Protein AF-A0A7Y9DYJ1-F1 (afdb_monomer_lite)

Secondary structure (DSSP, 8-state):
--HHHHHHHHHHHHHHHTT--S-SS-EEEEEETTHHHHHHHHIIIIIGGGEEEEEEES--TT--HHHHHHHHH-SS-GGG-STTHHHHHHH-HHHHHTS-SSS-EEETTS--SS--EE-GGGGT-TTTHHHHHHHHHHHHHHHHHHHTTTTTSEEEEEEE-SB----EEEE-SS-EEEESSPPTT--SGGGTS--BSSS-TTTTS-GGGTTTT---EE---TTGGGG-HHHHHHHHHHHTT-S-----S-TTS-EEEEE--SEEETTS-EEEEEEEESHHHHT-TT-EEEEEEEESSTTSPEEEEEEPEESSSSEEEEEEPP--SEEEEEEEEEESS--SPPEEEEEEEE--TTSSSSSS------

Foldseek 3Di:
DPLLVVVVVVVVVVCVVVVPPQQFAQDEAEAAACRLLSVLLNVLVPCLRRYQAYEYFAYQLQAAVLLVCCQFVHDDPPLQPRPPRNVVLLPDLSSLLRAGNDLFEFEPVDPDPDGTGDGPLPNCPPPCNVSNVVSNVVSVVSLVSSVVCVVRYYYQFEWAFLAQAFRHWYDDPPDIGTDSDQDPNDDDPQSVTQTQRTHRRVSSANPVCNVPVQHAYDHAHSVCSVVGPLSVVQVVCVVVVHDDRDHHDDLPAKAKHKDFDQEDAAQAWGKIKIFIPPQVVQQDPQKWKKKWKAFPDPPHDTPDIGTFDDDRSGMTMDTHGGHHFGKMKMKMAIDGPRRYHIYIDIHGHDYHPPPPPPPPPDDDDD

Sequence (366 aa):
MDTAQRLNWEVDRRLEALGWSGEPDKVVVVGHSMGGLVARQWVAQGNWERCRAVVTLGTPFAGAPKALDRLVNGLLPWWLGHGGALELLREWPGAHELAPQYRAVHDLTAQADDPVGTCPSDLGLPHIAQRLNDAAAVHTRMNEEWTARMAETACHAYRSRWHPTLMHATWDGKRLRSSKRRPPWIQGKDAVEAGDGTVPALAAIPWEQQRFLTTPYVNERHGPMVAAARCIEDIEVLLQGSGPVTTGVRSTDPAIGLDVADAYPAHEPVDVSAEIRPEKYGASPDVRLTCVLRRDGDEGPVVHCGPMDTDDGSRWAARLPPLDEGGYWLTVAETGAETAPPVSDWLVALGGAGATESMRTTGSTT

pLDDT: mean 83.76, std 15.01, range [30.0, 97.44]

Radius of gyration: 22.38 Å; chains: 1; bounding box: 60×52×81 Å

Structure (mmCIF, N/CA/C/O backbone):
data_AF-A0A7Y9DYJ1-F1
#
_entry.id   AF-A0A7Y9DYJ1-F1
#
loop_
_atom_site.group_PDB
_atom_site.id
_atom_site.type_symbol
_atom_site.label_atom_id
_atom_site.label_alt_id
_atom_site.label_comp_id
_atom_site.label_asym_id
_atom_site.label_entity_id
_atom_site.label_seq_id
_atom_site.pdbx_PDB_ins_code
_atom_site.Cartn_x
_atom_site.Cartn_y
_atom_site.Cartn_z
_atom_site.occupancy
_atom_site.B_iso_or_equiv
_atom_site.auth_seq_id
_atom_site.auth_comp_id
_atom_site.auth_asym_id
_atom_site.auth_atom_id
_atom_site.pdbx_PDB_model_num
ATOM 1 N N . MET A 1 1 ? -20.278 16.241 0.291 1.00 44.25 1 MET A N 1
ATOM 2 C CA . MET A 1 1 ? -20.426 15.326 1.438 1.00 44.25 1 MET A CA 1
ATOM 3 C C . MET A 1 1 ? -19.052 14.759 1.707 1.00 44.25 1 MET A C 1
ATOM 5 O O . MET A 1 1 ? -18.457 14.239 0.771 1.00 44.25 1 MET A O 1
ATOM 9 N N . ASP A 1 2 ? -18.530 14.964 2.912 1.00 76.75 2 ASP A N 1
ATOM 10 C CA . ASP A 1 2 ? -17.258 14.377 3.353 1.00 76.75 2 ASP A CA 1
ATOM 11 C C . ASP A 1 2 ? -17.353 12.836 3.270 1.00 76.75 2 ASP A C 1
ATOM 13 O O . ASP A 1 2 ? -18.430 12.271 3.486 1.00 76.75 2 ASP A O 1
ATOM 17 N N . THR A 1 3 ? -16.277 12.136 2.908 1.00 83.44 3 THR A N 1
ATOM 18 C CA . THR A 1 3 ? -16.307 10.678 2.677 1.00 83.44 3 THR A CA 1
ATOM 19 C C . THR A 1 3 ? -16.726 9.926 3.946 1.00 83.44 3 THR A C 1
ATOM 21 O O . THR A 1 3 ? -17.497 8.966 3.871 1.00 83.44 3 THR A O 1
ATOM 24 N N . ALA A 1 4 ? -16.324 10.421 5.122 1.00 86.31 4 ALA A N 1
ATOM 25 C CA . ALA A 1 4 ? -16.752 9.898 6.420 1.00 86.31 4 ALA A CA 1
ATOM 26 C C . ALA A 1 4 ? -18.261 10.083 6.675 1.00 86.31 4 ALA A C 1
ATOM 28 O O . ALA A 1 4 ? -18.915 9.187 7.205 1.00 86.31 4 ALA A O 1
ATOM 29 N N . GLN A 1 5 ? -18.856 11.192 6.220 1.00 89.06 5 GLN A N 1
ATOM 30 C CA . GLN A 1 5 ? -20.308 11.393 6.299 1.00 89.06 5 GLN A CA 1
ATOM 31 C C . GLN A 1 5 ? -21.052 10.399 5.404 1.00 89.06 5 GLN A C 1
ATOM 33 O O . GLN A 1 5 ? -22.111 9.898 5.778 1.00 89.06 5 GLN A O 1
ATOM 38 N N . ARG A 1 6 ? -20.513 10.087 4.218 1.00 89.56 6 ARG A N 1
ATOM 39 C CA . ARG A 1 6 ? -21.112 9.075 3.337 1.00 89.56 6 ARG A CA 1
ATOM 40 C C . ARG A 1 6 ? -21.063 7.684 3.969 1.00 89.56 6 ARG A C 1
ATOM 42 O O . ARG A 1 6 ? -22.045 6.951 3.871 1.00 89.56 6 ARG A O 1
ATOM 49 N N . LEU A 1 7 ? -19.959 7.344 4.639 1.00 91.38 7 LEU A N 1
ATOM 50 C CA . LEU A 1 7 ? -19.865 6.121 5.438 1.00 91.38 7 LEU A CA 1
ATOM 51 C C . LEU A 1 7 ? -20.903 6.122 6.569 1.00 91.38 7 LEU A C 1
ATOM 53 O O . LEU A 1 7 ? -21.613 5.135 6.729 1.00 91.38 7 LEU A O 1
ATOM 57 N N . ASN A 1 8 ? -21.055 7.240 7.285 1.00 93.19 8 ASN A N 1
ATOM 58 C CA . ASN A 1 8 ? -22.070 7.400 8.326 1.00 93.19 8 ASN A CA 1
ATOM 59 C C . ASN A 1 8 ? -23.477 7.086 7.811 1.00 93.19 8 ASN A C 1
ATOM 61 O O . ASN A 1 8 ? -24.167 6.259 8.394 1.00 93.19 8 ASN A O 1
ATOM 65 N N . TRP A 1 9 ? -23.864 7.704 6.694 1.00 93.31 9 TRP A N 1
ATOM 66 C CA . TRP A 1 9 ? -25.169 7.484 6.077 1.00 93.31 9 TRP A CA 1
ATOM 67 C C . TRP A 1 9 ? -25.404 6.014 5.699 1.00 93.31 9 TRP A C 1
ATOM 69 O O . TRP A 1 9 ? -26.482 5.479 5.944 1.00 93.31 9 TRP A O 1
ATOM 79 N N . GLU A 1 10 ? -24.402 5.337 5.131 1.00 93.69 10 GLU A N 1
ATOM 80 C CA . GLU A 1 10 ? -24.539 3.926 4.750 1.00 93.69 10 GLU A CA 1
ATOM 81 C C . GLU A 1 10 ? -24.617 3.000 5.973 1.00 93.69 10 GLU A C 1
ATOM 83 O O . GLU A 1 10 ? -25.358 2.015 5.945 1.00 93.69 10 GLU A O 1
ATOM 88 N N . VAL A 1 11 ? -23.892 3.314 7.052 1.00 92.62 11 VAL A N 1
ATOM 89 C CA . VAL A 1 11 ? -23.981 2.573 8.317 1.00 92.62 11 VAL A CA 1
ATOM 90 C C . VAL A 1 11 ? -25.365 2.739 8.942 1.00 92.62 11 VAL A C 1
ATOM 92 O O . VAL A 1 11 ? -25.983 1.728 9.269 1.00 92.62 11 VAL A O 1
ATOM 95 N N . ASP A 1 12 ? -25.877 3.970 9.038 1.00 92.00 12 ASP A N 1
ATOM 96 C CA . ASP A 1 12 ? -27.217 4.255 9.576 1.00 92.00 12 ASP A CA 1
ATOM 97 C C . ASP A 1 12 ? -28.281 3.461 8.814 1.00 92.00 12 ASP A C 1
ATOM 99 O O . ASP A 1 12 ? -29.027 2.676 9.398 1.00 92.00 12 ASP A O 1
ATOM 103 N N . ARG A 1 13 ? -28.255 3.556 7.479 1.00 93.69 13 ARG A N 1
ATOM 104 C CA . ARG A 1 13 ? -29.186 2.853 6.590 1.00 93.69 13 ARG A CA 1
ATOM 105 C C . ARG A 1 13 ? -29.175 1.334 6.796 1.00 93.69 13 ARG A C 1
ATOM 107 O O . ARG A 1 13 ? -30.221 0.690 6.722 1.00 93.69 13 ARG A O 1
ATOM 114 N N . ARG A 1 14 ? -27.999 0.728 7.007 1.00 92.69 14 ARG A N 1
ATOM 115 C CA . ARG A 1 14 ? -27.873 -0.725 7.227 1.00 92.69 14 ARG A CA 1
ATOM 116 C C . ARG A 1 14 ? -28.309 -1.141 8.625 1.00 92.69 14 ARG A C 1
ATOM 118 O O . ARG A 1 14 ? -28.965 -2.169 8.755 1.00 92.69 14 ARG A O 1
ATOM 125 N N . LEU A 1 15 ? -27.963 -0.366 9.651 1.00 91.38 15 LEU A N 1
ATOM 126 C CA . LEU A 1 15 ? -28.376 -0.640 11.027 1.00 91.38 15 LEU A CA 1
ATOM 127 C C . LEU A 1 15 ? -29.898 -0.537 11.181 1.00 91.38 15 LEU A C 1
ATOM 129 O O . LEU A 1 15 ? -30.503 -1.412 11.798 1.00 91.38 15 LEU A O 1
ATOM 133 N N . GLU A 1 16 ? -30.525 0.458 10.549 1.00 91.19 16 GLU A N 1
ATOM 134 C CA . GLU A 1 16 ? -31.986 0.580 10.477 1.00 91.19 16 GLU A CA 1
ATOM 135 C C . GLU A 1 16 ? -32.627 -0.646 9.816 1.00 91.19 16 GLU A C 1
ATOM 137 O O . GLU A 1 16 ? -33.566 -1.224 10.361 1.00 91.19 16 GLU A O 1
ATOM 142 N N . ALA A 1 17 ? -32.088 -1.102 8.678 1.00 92.25 17 ALA A N 1
ATOM 143 C CA . ALA A 1 17 ? -32.587 -2.291 7.983 1.00 92.25 17 ALA A CA 1
ATOM 144 C C . ALA A 1 17 ? -32.452 -3.584 8.812 1.00 92.25 17 ALA A C 1
ATOM 146 O O . ALA A 1 17 ? -33.216 -4.527 8.609 1.00 92.25 17 ALA A O 1
ATOM 147 N N . LEU A 1 18 ? -31.500 -3.626 9.748 1.00 91.25 18 LEU A N 1
ATOM 148 C CA . LEU A 1 18 ? -31.303 -4.728 10.692 1.00 91.25 18 LEU A CA 1
ATOM 149 C C . LEU A 1 18 ? -32.131 -4.578 11.982 1.00 91.25 18 LEU A C 1
ATOM 151 O O . LEU A 1 18 ? -32.050 -5.445 12.851 1.00 91.25 18 LEU A O 1
ATOM 155 N N . GLY A 1 19 ? -32.924 -3.509 12.125 1.00 88.75 19 GLY A N 1
ATOM 156 C CA . GLY A 1 19 ? -33.741 -3.258 13.314 1.00 88.75 19 GLY A CA 1
ATOM 157 C C . GLY A 1 19 ? -32.920 -2.921 14.560 1.00 88.75 19 GLY A C 1
ATOM 158 O O . GLY A 1 19 ? -33.317 -3.264 15.673 1.00 88.75 19 GLY A O 1
ATOM 159 N N . TRP A 1 20 ? -31.753 -2.297 14.387 1.00 84.31 20 TRP A N 1
ATOM 160 C CA . TRP A 1 20 ? -30.876 -1.940 15.499 1.00 84.31 20 TRP A CA 1
ATOM 161 C C . TRP A 1 20 ? -31.534 -0.925 16.446 1.00 84.31 20 TRP A C 1
ATOM 163 O O . TRP A 1 20 ? -32.051 0.103 16.018 1.00 84.31 20 TRP A O 1
ATOM 173 N N . SER A 1 21 ? -31.480 -1.205 17.751 1.00 78.38 21 SER A N 1
ATOM 174 C CA . SER A 1 21 ? -32.145 -0.429 18.807 1.00 78.38 21 SER A CA 1
ATOM 175 C C . SER A 1 21 ? -31.248 0.598 19.511 1.00 78.38 21 SER A C 1
ATOM 177 O O . SER A 1 21 ? -31.620 1.091 20.572 1.00 78.38 21 SER A O 1
ATOM 179 N N . GLY A 1 22 ? -30.068 0.912 18.963 1.00 77.62 22 GLY A N 1
ATOM 180 C CA . GLY A 1 22 ? -29.124 1.864 19.570 1.00 77.62 22 GLY A CA 1
ATOM 181 C C . GLY A 1 22 ? -28.117 1.252 20.554 1.00 77.62 22 GLY A C 1
ATOM 182 O O . GLY A 1 22 ? -27.349 1.979 21.171 1.00 77.62 22 GLY A O 1
ATOM 183 N N . GLU A 1 23 ? -28.098 -0.075 20.700 1.00 80.25 23 GLU A N 1
ATOM 184 C CA . GLU A 1 23 ? -27.119 -0.790 21.535 1.00 80.25 23 GLU A CA 1
ATOM 185 C C . GLU A 1 23 ? -25.671 -0.548 21.059 1.00 80.25 23 GLU A C 1
ATOM 187 O O . GLU A 1 23 ? -25.439 -0.649 19.854 1.00 80.25 23 GLU A O 1
ATOM 192 N N . PRO A 1 24 ? -24.681 -0.336 21.944 1.00 81.44 24 PRO A N 1
ATOM 193 C CA . PRO A 1 24 ? -23.300 -0.038 21.549 1.00 81.44 24 PRO A CA 1
ATOM 194 C C . PRO A 1 24 ? -22.585 -1.214 20.848 1.00 81.44 24 PRO A C 1
ATOM 196 O O . PRO A 1 24 ? -23.078 -2.351 20.815 1.00 81.44 24 PRO A O 1
ATOM 199 N N . ASP A 1 25 ? -21.404 -0.935 20.283 1.00 79.50 25 ASP A N 1
ATOM 200 C CA . ASP A 1 25 ? -20.440 -1.927 19.769 1.00 79.50 25 ASP A CA 1
ATOM 201 C C . ASP A 1 25 ? -20.986 -2.925 18.730 1.00 79.50 25 ASP A C 1
ATOM 203 O O . ASP A 1 25 ? -20.699 -4.133 18.771 1.00 79.50 25 ASP A O 1
ATOM 207 N N . LYS A 1 26 ? -21.794 -2.447 17.777 1.00 83.44 26 LYS A N 1
ATOM 208 C CA . LYS A 1 26 ? -22.393 -3.298 16.726 1.00 83.44 26 LYS A CA 1
ATOM 209 C C . LYS A 1 26 ? -21.662 -3.278 15.400 1.00 83.44 26 LYS A C 1
ATOM 211 O O . LYS A 1 26 ? -21.870 -4.181 14.594 1.00 83.44 26 LYS A O 1
ATOM 216 N N . VAL A 1 27 ? -20.825 -2.274 15.165 1.00 90.38 27 VAL A N 1
ATOM 217 C CA . VAL A 1 27 ? -20.151 -2.093 13.882 1.00 90.38 27 VAL A CA 1
ATOM 218 C C . VAL A 1 27 ? -18.679 -2.445 14.020 1.00 90.38 27 VAL A C 1
ATOM 220 O O . VAL A 1 27 ? -17.983 -1.930 14.890 1.00 90.38 27 VAL A O 1
ATOM 223 N N . VAL A 1 28 ? -18.205 -3.303 13.124 1.00 90.69 28 VAL A N 1
ATOM 224 C CA . VAL A 1 28 ? -16.781 -3.484 12.841 1.00 90.69 28 VAL A CA 1
ATOM 225 C C . VAL A 1 28 ? -16.540 -2.904 11.457 1.00 90.69 28 VAL A C 1
ATOM 227 O O . VAL A 1 28 ? -17.206 -3.303 10.501 1.00 90.69 28 VAL A O 1
ATOM 230 N N . VAL A 1 29 ? -15.625 -1.944 11.345 1.00 93.00 29 VAL A N 1
ATOM 231 C CA . VAL A 1 29 ? -15.306 -1.310 10.060 1.00 93.00 29 VAL A CA 1
ATOM 232 C C . VAL A 1 29 ? -14.001 -1.876 9.534 1.00 93.00 29 VAL A C 1
ATOM 234 O O . VAL A 1 29 ? -12.963 -1.711 10.166 1.00 93.00 29 VAL A O 1
ATOM 237 N N . VAL A 1 30 ? -14.046 -2.503 8.359 1.00 93.56 30 VAL A N 1
ATOM 238 C CA . VAL A 1 30 ? -12.850 -2.970 7.650 1.00 93.56 30 VAL A CA 1
ATOM 239 C C . VAL A 1 30 ? -12.534 -1.985 6.528 1.00 93.56 30 VAL A C 1
ATOM 241 O O . VAL A 1 30 ? -13.298 -1.850 5.574 1.00 93.56 30 VAL A O 1
ATOM 244 N N . GLY A 1 31 ? -11.426 -1.261 6.659 1.00 93.88 31 GLY A N 1
ATOM 245 C CA . GLY A 1 31 ? -10.958 -0.282 5.685 1.00 93.88 31 GLY A CA 1
ATOM 246 C C . GLY A 1 31 ? -9.711 -0.769 4.956 1.00 93.88 31 GLY A C 1
ATOM 247 O O . GLY A 1 31 ? -8.663 -0.946 5.567 1.00 93.88 31 GLY A O 1
ATOM 248 N N . HIS A 1 32 ? -9.791 -0.938 3.639 1.00 94.12 32 HIS A N 1
ATOM 249 C CA . HIS A 1 32 ? -8.624 -1.224 2.800 1.00 94.12 32 HIS A CA 1
ATOM 250 C C . HIS A 1 32 ? -8.035 0.063 2.226 1.00 94.12 32 HIS A C 1
ATOM 252 O O . HIS A 1 32 ? -8.777 0.955 1.806 1.00 94.12 32 HIS A O 1
ATOM 258 N N . SER A 1 33 ? -6.703 0.165 2.199 1.00 93.12 33 SER A N 1
ATOM 259 C CA . SER A 1 33 ? -5.982 1.313 1.648 1.00 93.12 33 SER A CA 1
ATOM 260 C C . SER A 1 33 ? -6.497 2.632 2.254 1.00 93.12 33 SER A C 1
ATOM 262 O O . SER A 1 33 ? -6.641 2.738 3.476 1.00 93.12 33 SER A O 1
ATOM 264 N N . MET A 1 34 ? -6.828 3.629 1.429 1.00 92.25 34 MET A N 1
ATOM 265 C CA . MET A 1 34 ? -7.442 4.898 1.845 1.00 92.25 34 MET A CA 1
ATOM 266 C C . MET A 1 34 ? -8.727 4.724 2.678 1.00 92.25 34 MET A C 1
ATOM 268 O O . MET A 1 34 ? -9.028 5.564 3.524 1.00 92.25 34 MET A O 1
ATOM 272 N N . GLY A 1 35 ? -9.469 3.626 2.502 1.00 91.81 35 GLY A N 1
ATOM 273 C CA . GLY A 1 35 ? -10.676 3.335 3.278 1.00 91.81 35 GLY A CA 1
ATOM 274 C C . GLY A 1 35 ? -10.429 3.248 4.787 1.00 91.81 35 GLY A C 1
ATOM 275 O O . GLY A 1 35 ? -11.321 3.576 5.566 1.00 91.81 35 GLY A O 1
ATOM 276 N N . GLY A 1 36 ? -9.215 2.890 5.222 1.00 92.81 36 GLY A N 1
ATOM 277 C CA . GLY A 1 36 ? -8.857 2.917 6.644 1.00 92.81 36 GLY A CA 1
ATOM 278 C C . GLY A 1 36 ? -8.745 4.331 7.226 1.00 92.81 36 GLY A C 1
ATOM 279 O O . GLY A 1 36 ? -9.100 4.533 8.385 1.00 92.81 36 GLY A O 1
ATOM 280 N N . LEU A 1 37 ? -8.333 5.329 6.430 1.00 91.56 37 LEU A N 1
ATOM 281 C CA . LEU A 1 37 ? -8.339 6.739 6.854 1.00 91.56 37 LEU A CA 1
ATOM 282 C C . LEU A 1 37 ? -9.777 7.230 7.050 1.00 91.56 37 LEU A C 1
ATOM 284 O O . LEU A 1 37 ? -10.102 7.811 8.083 1.00 91.56 37 LEU A O 1
ATOM 288 N N . VAL A 1 38 ? -10.655 6.901 6.097 1.00 91.50 38 VAL A N 1
ATOM 289 C CA . VAL A 1 38 ? -12.092 7.211 6.168 1.00 91.50 38 VAL A CA 1
ATOM 290 C C . VAL A 1 38 ? -12.732 6.562 7.398 1.00 91.50 38 VAL A C 1
ATOM 292 O O . VAL A 1 38 ? -13.495 7.215 8.106 1.00 91.50 38 VAL A O 1
ATOM 295 N N . ALA A 1 39 ? -12.408 5.297 7.681 1.00 92.25 39 ALA A N 1
ATOM 296 C CA . ALA A 1 39 ? -12.918 4.580 8.847 1.00 92.25 39 ALA A CA 1
ATOM 297 C C . ALA A 1 39 ? -12.500 5.252 10.165 1.00 92.25 39 ALA A C 1
ATOM 299 O O . ALA A 1 39 ? -13.339 5.471 11.039 1.00 92.25 39 ALA A O 1
ATOM 300 N N . ARG A 1 40 ? -11.224 5.637 10.294 1.00 90.38 40 ARG A N 1
ATOM 301 C CA . ARG A 1 40 ? -10.727 6.344 11.485 1.00 90.38 40 ARG A CA 1
ATOM 302 C C . ARG A 1 40 ? -11.380 7.708 11.656 1.00 90.38 40 ARG A C 1
ATOM 304 O O . ARG A 1 40 ? -11.812 8.031 12.758 1.00 90.38 40 ARG A O 1
ATOM 311 N N . GLN A 1 41 ? -11.501 8.476 10.575 1.00 89.62 41 GLN A N 1
ATOM 312 C CA . GLN A 1 41 ? -12.184 9.767 10.594 1.00 89.62 41 GLN A CA 1
ATOM 313 C C . GLN A 1 41 ? -13.654 9.614 11.005 1.00 89.62 41 GLN A C 1
ATOM 315 O O . GLN A 1 41 ? -14.153 10.387 11.816 1.00 89.62 41 GLN A O 1
ATOM 320 N N . TRP A 1 42 ? -14.346 8.595 10.495 1.00 91.38 42 TRP A N 1
ATOM 321 C CA . TRP A 1 42 ? -15.728 8.313 10.869 1.00 91.38 42 TRP A CA 1
ATOM 322 C C . TRP A 1 42 ? -15.874 8.042 12.370 1.00 91.38 42 TRP A C 1
ATOM 324 O O . TRP A 1 42 ? -16.724 8.660 13.006 1.00 91.38 42 TRP A O 1
ATOM 334 N N . VAL A 1 43 ? -15.020 7.201 12.963 1.00 90.56 43 VAL A N 1
ATOM 335 C CA . VAL A 1 43 ? -14.999 6.972 14.423 1.00 90.56 43 VAL A CA 1
ATOM 336 C C . VAL A 1 43 ? -14.726 8.271 15.186 1.00 90.56 43 VAL A C 1
ATOM 338 O O . VAL A 1 43 ? -15.460 8.612 16.118 1.00 90.56 43 VAL A O 1
ATOM 341 N N . ALA A 1 44 ? -13.715 9.026 14.753 1.00 86.62 44 ALA A N 1
ATOM 342 C CA . ALA A 1 44 ? -13.300 10.284 15.366 1.00 86.62 44 ALA A CA 1
ATOM 343 C C . ALA A 1 44 ? -14.417 11.352 15.366 1.00 86.62 44 ALA A C 1
ATOM 345 O O . ALA A 1 44 ? -14.551 12.108 16.329 1.00 86.62 44 ALA A O 1
ATOM 346 N N . GLN A 1 45 ? -15.304 11.332 14.364 1.00 87.44 45 GLN A N 1
ATOM 347 C CA . GLN A 1 45 ? -16.499 12.184 14.258 1.00 87.44 45 GLN A CA 1
ATOM 348 C C . GLN A 1 45 ? -17.646 11.810 15.224 1.00 87.44 45 GLN A C 1
ATOM 350 O O . GLN A 1 45 ? -18.766 12.290 15.065 1.00 87.44 45 GLN A O 1
ATOM 355 N N . GLY A 1 46 ? -17.386 10.988 16.245 1.00 87.12 46 GLY A N 1
ATOM 356 C CA . GLY A 1 46 ? -18.351 10.667 17.304 1.00 87.12 46 GLY A CA 1
ATOM 357 C C . GLY A 1 46 ? -19.029 9.307 17.159 1.00 87.12 46 GLY A C 1
ATOM 358 O O . GLY A 1 46 ? -19.984 9.032 17.870 1.00 87.12 46 GLY A O 1
ATOM 359 N N . ASN A 1 47 ? -18.526 8.440 16.280 1.00 90.50 47 ASN A N 1
ATOM 360 C CA . ASN A 1 47 ? -19.125 7.131 16.004 1.00 90.50 47 ASN A CA 1
ATOM 361 C C . ASN A 1 47 ? -18.486 5.975 16.784 1.00 90.50 47 ASN A C 1
ATOM 363 O O . ASN A 1 47 ? -18.743 4.813 16.476 1.00 90.50 47 ASN A O 1
ATOM 367 N N . TRP A 1 48 ? -17.657 6.284 17.777 1.00 88.44 48 TRP A N 1
ATOM 368 C CA . TRP A 1 48 ? -16.965 5.301 18.608 1.00 88.44 48 TRP A CA 1
ATOM 369 C C . TRP A 1 48 ? -17.935 4.428 19.423 1.00 88.44 48 TRP A C 1
ATOM 371 O O . TRP A 1 48 ? -17.757 3.220 19.432 1.00 88.44 48 TRP A O 1
ATOM 381 N N . GLU A 1 49 ? -19.025 4.979 19.976 1.00 87.38 49 GLU A N 1
ATOM 382 C CA . GLU A 1 49 ? -19.990 4.224 20.813 1.00 87.38 49 GLU A CA 1
ATOM 383 C C . GLU A 1 49 ? -20.648 3.043 20.082 1.00 87.38 49 GLU A C 1
ATOM 385 O O . GLU A 1 49 ? -21.023 2.034 20.677 1.00 87.38 49 GLU A O 1
ATOM 390 N N . ARG A 1 50 ? -20.804 3.157 18.761 1.00 88.38 50 ARG A N 1
ATOM 391 C CA . ARG A 1 50 ? -21.368 2.095 17.915 1.00 88.38 50 ARG A CA 1
ATOM 392 C C . ARG A 1 50 ? -20.303 1.234 17.244 1.00 88.38 50 ARG A C 1
ATOM 394 O O . ARG A 1 50 ? -20.643 0.205 16.655 1.00 88.38 50 ARG A O 1
ATOM 401 N N . CYS A 1 51 ? -19.043 1.659 17.288 1.00 90.81 51 CYS A N 1
ATOM 402 C CA . CYS A 1 51 ? -17.934 1.032 16.593 1.00 90.81 51 CYS A CA 1
ATOM 403 C C . CYS A 1 51 ? -17.114 0.185 17.562 1.00 90.81 51 CYS A C 1
ATOM 405 O O . CYS A 1 51 ? -16.246 0.688 18.268 1.00 90.81 51 CYS A O 1
ATOM 407 N N . ARG A 1 52 ? -17.313 -1.130 17.493 1.00 88.38 52 ARG A N 1
ATOM 408 C CA . ARG A 1 52 ? -16.544 -2.099 18.275 1.00 88.38 52 ARG A CA 1
ATOM 409 C C . ARG A 1 52 ? -15.055 -2.041 17.939 1.00 88.38 52 ARG A C 1
ATOM 411 O O . ARG A 1 52 ? -14.208 -2.124 18.822 1.00 88.38 52 ARG A O 1
ATOM 418 N N . ALA A 1 53 ? -14.737 -1.975 16.647 1.00 89.25 53 ALA A N 1
ATOM 419 C CA . ALA A 1 53 ? -13.360 -1.996 16.175 1.00 89.25 53 ALA A CA 1
ATOM 420 C C . ALA A 1 53 ? -13.224 -1.458 14.750 1.00 89.25 53 ALA A C 1
ATOM 422 O O . ALA A 1 53 ? -14.118 -1.610 13.912 1.00 89.25 53 ALA A O 1
ATOM 423 N N . VAL A 1 54 ? -12.045 -0.911 14.469 1.00 91.62 54 VAL A N 1
ATOM 424 C CA . VAL A 1 54 ? -11.573 -0.603 13.121 1.00 91.62 54 VAL A CA 1
ATOM 425 C C . VAL A 1 54 ? -10.484 -1.603 12.753 1.00 91.62 54 VAL A C 1
ATOM 427 O O . VAL A 1 54 ? -9.517 -1.777 13.490 1.00 91.62 54 VAL A O 1
ATOM 430 N N . VAL A 1 55 ? -10.624 -2.247 11.601 1.00 91.94 55 VAL A N 1
ATOM 431 C CA . VAL A 1 55 ? -9.603 -3.101 10.995 1.00 91.94 55 VAL A CA 1
ATOM 432 C C . VAL A 1 55 ? -9.106 -2.405 9.739 1.00 91.94 55 VAL A C 1
ATOM 434 O O . VAL A 1 55 ? -9.906 -2.063 8.872 1.00 91.94 55 VAL A O 1
ATOM 437 N N . THR A 1 56 ? -7.804 -2.166 9.620 1.00 93.44 56 THR A N 1
ATOM 438 C CA . THR A 1 56 ? -7.241 -1.480 8.448 1.00 93.44 56 THR A CA 1
ATOM 439 C C . THR A 1 56 ? -6.260 -2.366 7.707 1.00 93.44 56 THR A C 1
ATOM 441 O O . THR A 1 56 ? -5.380 -2.939 8.338 1.00 93.44 56 THR A O 1
ATOM 444 N N . LEU A 1 57 ? -6.359 -2.430 6.382 1.00 93.88 57 LEU A N 1
ATOM 445 C CA . LEU A 1 57 ? -5.535 -3.289 5.532 1.00 93.88 57 LEU A CA 1
ATOM 446 C C . LEU A 1 57 ? -4.701 -2.419 4.586 1.00 93.88 57 LEU A C 1
ATOM 448 O O . LEU A 1 57 ? -5.254 -1.790 3.683 1.00 93.88 57 LEU A O 1
ATOM 452 N N . GLY A 1 58 ? -3.385 -2.339 4.804 1.00 92.62 58 GLY A N 1
ATOM 453 C CA . GLY A 1 58 ? -2.473 -1.585 3.933 1.00 92.62 58 GLY A CA 1
ATOM 454 C C . GLY A 1 58 ? -2.760 -0.080 3.906 1.00 92.62 58 GLY A C 1
ATOM 455 O O . GLY A 1 58 ? -2.536 0.586 2.897 1.00 92.62 58 GLY A O 1
ATOM 456 N N . THR A 1 59 ? -3.326 0.471 4.982 1.00 94.75 59 THR A N 1
ATOM 457 C CA . THR A 1 59 ? -3.743 1.876 5.021 1.00 94.75 59 THR A CA 1
ATOM 458 C C . THR A 1 59 ? -2.539 2.811 5.121 1.00 94.75 59 THR A C 1
ATOM 460 O O . THR A 1 59 ? -1.760 2.682 6.060 1.00 94.75 59 THR A O 1
ATOM 463 N N . PRO A 1 60 ? -2.389 3.793 4.215 1.00 94.31 60 PRO A N 1
ATOM 464 C CA . PRO A 1 60 ? -1.280 4.744 4.243 1.00 94.31 60 PRO A CA 1
ATOM 465 C C . PRO A 1 60 ? -1.516 5.851 5.282 1.00 94.31 60 PRO A C 1
ATOM 467 O O . PRO A 1 60 ? -1.800 6.993 4.927 1.00 94.31 60 PRO A O 1
ATOM 470 N N . PHE A 1 61 ? -1.384 5.533 6.571 1.00 92.62 61 PHE A N 1
ATOM 471 C CA . PHE A 1 61 ? -1.553 6.490 7.675 1.00 92.62 61 PHE A CA 1
ATOM 472 C C . PHE A 1 61 ? -0.656 7.716 7.564 1.00 92.62 61 PHE A C 1
ATOM 474 O O . PHE A 1 61 ? -1.096 8.815 7.874 1.00 92.62 61 PHE A O 1
ATOM 481 N N . ALA A 1 62 ? 0.579 7.536 7.099 1.00 92.19 62 ALA A N 1
ATOM 482 C CA . ALA A 1 62 ? 1.508 8.637 6.862 1.00 92.19 62 ALA A CA 1
ATOM 483 C C . ALA A 1 62 ? 1.619 9.011 5.372 1.00 92.19 62 ALA A C 1
ATOM 485 O O . ALA A 1 62 ? 2.565 9.694 4.990 1.00 92.19 62 ALA A O 1
ATOM 486 N N . GLY A 1 63 ? 0.699 8.552 4.518 1.00 93.81 63 GLY A N 1
ATOM 487 C CA . GLY A 1 63 ? 0.768 8.728 3.064 1.00 93.81 63 GLY A CA 1
ATOM 488 C C . GLY A 1 63 ? 1.790 7.818 2.367 1.00 93.81 63 GLY A C 1
ATOM 489 O O . GLY A 1 63 ? 2.515 7.056 3.000 1.00 93.81 63 GLY A O 1
ATOM 490 N N . ALA A 1 64 ? 1.854 7.875 1.037 1.00 94.56 64 ALA A N 1
ATOM 491 C CA . ALA A 1 64 ? 2.729 7.024 0.229 1.00 94.56 64 ALA A CA 1
ATOM 492 C C . ALA A 1 64 ? 3.470 7.831 -0.855 1.00 94.56 64 ALA A C 1
ATOM 494 O O . ALA A 1 64 ? 2.837 8.599 -1.585 1.00 94.56 64 ALA A O 1
ATOM 495 N N . PRO A 1 65 ? 4.787 7.624 -1.062 1.00 95.12 65 PRO A N 1
ATOM 496 C CA . PRO A 1 65 ? 5.541 8.294 -2.126 1.00 95.12 65 PRO A CA 1
ATOM 497 C C . PRO A 1 65 ? 4.958 8.053 -3.523 1.00 95.12 65 PRO A C 1
ATOM 499 O O . PRO A 1 65 ? 5.009 8.942 -4.364 1.00 95.12 65 PRO A O 1
ATOM 502 N N . LYS A 1 66 ? 4.321 6.895 -3.751 1.00 93.50 66 LYS A N 1
ATOM 503 C CA . LYS A 1 66 ? 3.585 6.585 -4.988 1.00 93.50 66 LYS A CA 1
ATOM 504 C C . LYS A 1 66 ? 2.435 7.566 -5.263 1.00 93.50 66 LYS A C 1
ATOM 506 O O . LYS A 1 66 ? 2.173 7.878 -6.419 1.00 93.50 66 LYS A O 1
ATOM 511 N N . ALA A 1 67 ? 1.756 8.072 -4.231 1.00 92.38 67 ALA A N 1
ATOM 512 C CA . ALA A 1 67 ? 0.710 9.081 -4.400 1.00 92.38 67 ALA A CA 1
ATOM 513 C C . ALA A 1 67 ? 1.302 10.438 -4.802 1.00 92.38 67 ALA A C 1
ATOM 515 O O . ALA A 1 67 ? 0.804 11.075 -5.726 1.00 92.38 67 ALA A O 1
ATOM 516 N N . LEU A 1 68 ? 2.410 10.843 -4.170 1.00 94.12 68 LEU A N 1
ATOM 517 C CA . LEU A 1 68 ? 3.124 12.065 -4.544 1.00 94.12 68 LEU A CA 1
ATOM 518 C C . LEU A 1 68 ? 3.641 12.000 -5.987 1.00 94.12 68 LEU A C 1
ATOM 520 O O . LEU A 1 68 ? 3.472 12.956 -6.741 1.00 94.12 68 LEU A O 1
ATOM 524 N N . ASP A 1 69 ? 4.216 10.860 -6.376 1.00 92.12 69 ASP A N 1
ATOM 525 C CA . ASP A 1 69 ? 4.640 10.597 -7.750 1.00 92.12 69 ASP A CA 1
ATOM 526 C C . ASP A 1 69 ? 3.489 10.820 -8.734 1.00 92.12 69 ASP A C 1
ATOM 528 O O . ASP A 1 69 ? 3.632 11.579 -9.684 1.00 92.12 69 ASP A O 1
ATOM 532 N N . ARG A 1 70 ? 2.308 10.260 -8.448 1.00 87.94 70 ARG A N 1
ATOM 533 C CA . ARG A 1 70 ? 1.113 10.411 -9.290 1.00 87.94 70 ARG A CA 1
ATOM 534 C C . ARG A 1 70 ? 0.586 11.847 -9.357 1.00 87.94 70 ARG A C 1
ATOM 536 O O . ARG A 1 70 ? 0.126 12.266 -10.415 1.00 87.94 70 ARG A O 1
ATOM 543 N N . LEU A 1 71 ? 0.662 12.617 -8.271 1.00 88.81 71 LEU A N 1
ATOM 544 C CA . LEU A 1 71 ? 0.239 14.027 -8.253 1.00 88.81 71 LEU A CA 1
ATOM 545 C C . LEU A 1 71 ? 1.149 14.928 -9.106 1.00 88.81 71 LEU A C 1
ATOM 547 O O . LEU A 1 71 ? 0.679 15.877 -9.746 1.00 88.81 71 LEU A O 1
ATOM 551 N N . VAL A 1 72 ? 2.454 14.636 -9.115 1.00 88.69 72 VAL A N 1
ATOM 552 C CA . VAL A 1 72 ? 3.455 15.436 -9.836 1.00 88.69 72 VAL A CA 1
ATOM 553 C C . VAL A 1 72 ? 3.629 14.959 -11.279 1.00 88.69 72 VAL A C 1
ATOM 555 O O . VAL A 1 72 ? 3.593 15.784 -12.192 1.00 88.69 72 VAL A O 1
ATOM 558 N N . ASN A 1 73 ? 3.767 13.647 -11.482 1.00 86.06 73 ASN A N 1
ATOM 559 C CA . ASN A 1 73 ? 4.115 13.007 -12.753 1.00 86.06 73 ASN A CA 1
ATOM 560 C C . ASN A 1 73 ? 2.899 12.423 -13.511 1.00 86.06 73 ASN A C 1
ATOM 562 O O . ASN A 1 73 ? 2.999 12.187 -14.714 1.00 86.06 73 ASN A O 1
ATOM 566 N N . GLY A 1 74 ? 1.747 12.238 -12.854 1.00 77.50 74 GLY A N 1
ATOM 567 C CA . GLY A 1 74 ? 0.495 11.749 -13.454 1.00 77.50 74 GLY A CA 1
ATOM 568 C C . GLY A 1 74 ? 0.115 10.313 -13.089 1.00 77.50 74 GLY A C 1
ATOM 569 O O . GLY A 1 74 ? 0.941 9.525 -12.641 1.00 77.50 74 GLY A O 1
ATOM 570 N N . LEU A 1 75 ? -1.174 9.979 -13.266 1.00 65.25 75 LEU A N 1
ATOM 571 C CA . LEU A 1 75 ? -1.721 8.645 -12.964 1.00 65.25 75 LEU A CA 1
ATOM 572 C C . LEU A 1 75 ? -1.266 7.589 -13.969 1.00 65.25 75 LEU A C 1
ATOM 574 O O . LEU A 1 75 ? -0.972 6.454 -13.599 1.00 65.25 75 LEU A O 1
ATOM 578 N N . LEU A 1 76 ? -1.300 7.975 -15.244 1.00 61.72 76 LEU A N 1
ATOM 579 C CA . LEU A 1 76 ? -1.029 7.092 -16.356 1.00 61.72 76 LEU A CA 1
ATOM 580 C C . LEU A 1 76 ? 0.433 7.237 -16.771 1.00 61.72 76 LEU A C 1
ATOM 582 O O . LEU A 1 76 ? 0.948 8.363 -16.814 1.00 61.72 76 LEU A O 1
ATOM 586 N N . PRO A 1 77 ? 1.096 6.120 -17.099 1.00 59.31 77 PRO A N 1
ATOM 587 C CA . PRO A 1 77 ? 2.400 6.163 -17.724 1.00 59.31 77 PRO A CA 1
ATOM 588 C C . PRO A 1 77 ? 2.408 7.075 -18.954 1.00 59.31 77 PRO A C 1
ATOM 590 O O . PRO A 1 77 ? 1.410 7.217 -19.661 1.00 59.31 77 PRO A O 1
ATOM 593 N N . TRP A 1 78 ? 3.567 7.662 -19.236 1.00 57.34 78 TRP A N 1
ATOM 594 C CA . TRP A 1 78 ? 3.732 8.675 -20.279 1.00 57.34 78 TRP A CA 1
ATOM 595 C C . TRP A 1 78 ? 3.304 8.248 -21.689 1.00 57.34 78 TRP A C 1
ATOM 597 O O . TRP A 1 78 ? 2.943 9.096 -22.504 1.00 57.34 78 TRP A O 1
ATOM 607 N N . TRP A 1 79 ? 3.287 6.945 -21.963 1.00 57.88 79 TRP A N 1
ATOM 608 C CA . TRP A 1 79 ? 2.875 6.356 -23.235 1.00 57.88 79 TRP A CA 1
ATOM 609 C C . TRP A 1 79 ? 1.347 6.289 -23.439 1.00 57.88 79 TRP A C 1
ATOM 611 O O . TRP A 1 79 ? 0.904 6.112 -24.569 1.00 57.88 79 TRP A O 1
ATOM 621 N N . LEU A 1 80 ? 0.529 6.502 -22.398 1.00 55.12 80 LEU A N 1
ATOM 622 C CA . LEU A 1 80 ? -0.940 6.604 -22.516 1.00 55.12 80 LEU A CA 1
ATOM 623 C C . LEU A 1 80 ? -1.446 8.027 -22.804 1.00 55.12 80 LEU A C 1
ATOM 625 O O . LEU A 1 80 ? -2.646 8.230 -22.972 1.00 55.12 80 LEU A O 1
ATOM 629 N N . GLY A 1 81 ? -0.548 9.014 -22.889 1.00 50.94 81 GLY A N 1
ATOM 630 C CA . GLY A 1 81 ? -0.902 10.422 -23.063 1.00 50.94 81 GLY A CA 1
ATOM 631 C C . GLY A 1 81 ? -1.308 11.096 -21.745 1.00 50.94 81 GLY A C 1
ATOM 632 O O . GLY A 1 81 ? -2.140 10.612 -20.983 1.00 50.94 81 GLY A O 1
ATOM 633 N N . HIS A 1 82 ? -0.715 12.257 -21.462 1.00 52.16 82 HIS A N 1
ATOM 634 C CA . HIS A 1 82 ? -0.852 12.954 -20.173 1.00 52.16 82 HIS A CA 1
ATOM 635 C C . HIS A 1 82 ? -2.002 13.978 -20.096 1.00 52.16 82 HIS A C 1
ATOM 637 O O . HIS A 1 82 ? -2.148 14.648 -19.076 1.00 52.16 82 HIS A O 1
ATOM 643 N N . GLY A 1 83 ? -2.808 14.134 -21.150 1.00 44.62 83 GLY A N 1
ATOM 644 C CA . GLY A 1 83 ? -3.632 15.337 -21.333 1.00 44.62 83 GLY A CA 1
ATOM 645 C C . GLY A 1 83 ? -4.822 15.513 -20.381 1.00 44.62 83 GLY A C 1
ATOM 646 O O . GLY A 1 83 ? -5.172 16.647 -20.093 1.00 44.62 83 GLY A O 1
ATOM 647 N N . GLY A 1 84 ? -5.443 14.434 -19.886 1.00 44.59 84 GLY A N 1
ATOM 648 C CA . GLY A 1 84 ? -6.688 14.534 -19.095 1.00 44.59 84 GLY A CA 1
ATOM 649 C C . GLY A 1 84 ? -6.630 13.939 -17.684 1.00 44.59 84 GLY A C 1
ATOM 650 O O . GLY A 1 84 ? -7.230 14.472 -16.756 1.00 44.59 84 GLY A O 1
ATOM 651 N N . ALA A 1 85 ? -5.881 12.850 -17.482 1.00 51.19 85 ALA A N 1
ATOM 652 C CA . ALA A 1 85 ? -5.856 12.142 -16.197 1.00 51.19 85 ALA A CA 1
ATOM 653 C C . ALA A 1 85 ? -5.055 12.877 -15.101 1.00 51.19 85 ALA A C 1
ATOM 655 O O . ALA A 1 85 ? -5.337 12.710 -13.915 1.00 51.19 85 ALA A O 1
ATOM 656 N N . LEU A 1 86 ? -4.062 13.693 -15.483 1.00 52.59 86 LEU A N 1
ATOM 657 C CA . LEU A 1 86 ? -3.240 14.464 -14.542 1.00 52.59 86 LEU A CA 1
ATOM 658 C C . LEU A 1 86 ? -4.022 15.628 -13.912 1.00 52.59 86 LEU A C 1
ATOM 660 O O . LEU A 1 86 ? -3.882 15.878 -12.716 1.00 52.59 86 LEU A O 1
ATOM 664 N N . GLU A 1 87 ? -4.847 16.327 -14.695 1.00 53.84 87 GLU A N 1
ATOM 665 C CA . GLU A 1 87 ? -5.648 17.453 -14.199 1.00 53.84 87 GLU A CA 1
ATOM 666 C C . GLU A 1 87 ? -6.766 16.972 -13.265 1.00 53.84 87 GLU A C 1
ATOM 668 O O . GLU A 1 87 ? -6.900 17.496 -12.161 1.00 53.84 87 GLU A O 1
ATOM 673 N N . LEU A 1 88 ? -7.462 15.886 -13.622 1.00 53.38 88 LEU A N 1
ATOM 674 C CA . LEU A 1 88 ? -8.527 15.299 -12.797 1.00 53.38 88 LEU A CA 1
ATOM 675 C C . LEU A 1 88 ? -8.042 14.854 -11.405 1.00 53.38 88 LEU A C 1
ATOM 677 O O . LEU A 1 88 ? -8.724 15.086 -10.409 1.00 53.38 88 LEU A O 1
ATOM 681 N N . LEU A 1 89 ? -6.845 14.263 -11.300 1.00 55.66 89 LEU A N 1
ATOM 682 C CA . LEU A 1 89 ? -6.277 13.885 -10.000 1.00 55.66 89 LEU A CA 1
ATOM 683 C C . LEU A 1 89 ? -5.925 15.088 -9.124 1.00 55.66 89 LEU A C 1
ATOM 685 O O . LEU A 1 89 ? -6.116 15.042 -7.908 1.00 55.66 89 LEU A O 1
ATOM 689 N N . ARG A 1 90 ? -5.394 16.160 -9.724 1.00 59.59 90 ARG A N 1
ATOM 690 C CA . ARG A 1 90 ? -5.049 17.388 -8.993 1.00 59.59 90 ARG A CA 1
ATOM 691 C C . ARG A 1 90 ? -6.287 18.081 -8.443 1.00 59.59 90 ARG A C 1
ATOM 693 O O . ARG A 1 90 ? -6.191 18.826 -7.471 1.00 59.59 90 ARG A O 1
ATOM 700 N N . GLU A 1 91 ? -7.450 17.820 -9.020 1.00 63.34 91 GLU A N 1
ATOM 701 C CA . GLU A 1 91 ? -8.711 18.352 -8.526 1.00 63.34 91 GLU A CA 1
ATOM 702 C C . GLU A 1 91 ? -9.284 17.548 -7.357 1.00 63.34 91 GLU A C 1
ATOM 704 O O . GLU A 1 91 ? -9.987 18.134 -6.533 1.00 63.34 91 GLU A O 1
ATOM 709 N N . TRP A 1 92 ? -8.932 16.265 -7.214 1.00 65.62 92 TRP A N 1
ATOM 710 C CA . TRP A 1 92 ? -9.440 15.385 -6.159 1.00 65.62 92 TRP A CA 1
ATOM 711 C C . TRP A 1 92 ? -8.724 15.613 -4.815 1.00 65.62 92 TRP A C 1
ATOM 713 O O . TRP A 1 92 ? -7.536 15.295 -4.682 1.00 65.62 92 TRP A O 1
ATOM 723 N N . PRO A 1 93 ? -9.424 16.110 -3.773 1.00 70.25 93 PRO A N 1
ATOM 724 C CA . PRO A 1 93 ? -8.815 16.347 -2.461 1.00 70.25 93 PRO A CA 1
ATOM 725 C C . PRO A 1 93 ? -8.198 15.078 -1.851 1.00 70.25 93 PRO A C 1
ATOM 727 O O . PRO A 1 93 ? -7.044 15.104 -1.429 1.00 70.25 93 PRO A O 1
ATOM 730 N N . GLY A 1 94 ? -8.893 13.938 -1.954 1.00 74.69 94 GLY A N 1
ATOM 731 C CA . GLY A 1 94 ? -8.430 12.657 -1.403 1.00 74.69 94 GLY A CA 1
ATOM 732 C C . GLY A 1 94 ? -7.108 12.145 -1.989 1.00 74.69 94 GLY A C 1
ATOM 733 O O . GLY A 1 94 ? -6.387 11.413 -1.323 1.00 74.69 94 GLY A O 1
ATOM 734 N N . ALA A 1 95 ? -6.721 12.561 -3.201 1.00 80.75 95 ALA A N 1
ATOM 735 C CA . ALA A 1 95 ? -5.416 12.194 -3.755 1.00 80.75 95 ALA A CA 1
ATOM 736 C C . ALA A 1 95 ? -4.256 12.878 -3.005 1.00 80.75 95 ALA A C 1
ATOM 738 O O . ALA A 1 95 ? -3.194 12.281 -2.835 1.00 80.75 95 ALA A O 1
ATOM 739 N N . HIS A 1 96 ? -4.468 14.106 -2.521 1.00 86.56 96 HIS A N 1
ATOM 740 C CA . HIS A 1 96 ? -3.476 14.882 -1.768 1.00 86.56 96 HIS A CA 1
ATOM 741 C C . HIS A 1 96 ? -3.366 14.398 -0.324 1.00 86.56 96 HIS A C 1
ATOM 743 O O . HIS A 1 96 ? -2.270 14.374 0.228 1.00 86.56 96 HIS A O 1
ATOM 749 N N . GLU A 1 97 ? -4.471 13.923 0.252 1.00 88.94 97 GLU A N 1
ATOM 750 C CA . GLU A 1 97 ? -4.500 13.252 1.558 1.00 88.94 97 GLU A CA 1
ATOM 751 C C . GLU A 1 97 ? -3.666 11.960 1.576 1.00 88.94 97 GLU A C 1
ATOM 753 O O . GLU A 1 97 ? -3.278 11.492 2.639 1.00 88.94 97 GLU A O 1
ATOM 758 N N . LEU A 1 98 ? -3.321 11.390 0.419 1.00 92.94 98 LEU A N 1
ATOM 759 C CA . LEU A 1 98 ? -2.417 10.240 0.329 1.00 92.94 98 LEU A CA 1
ATOM 760 C C . LEU A 1 98 ? -0.943 10.632 0.170 1.00 92.94 98 LEU A C 1
ATOM 762 O O . LEU A 1 98 ? -0.079 9.751 0.182 1.00 92.94 98 LEU A O 1
ATOM 766 N N . ALA A 1 99 ? -0.626 11.920 0.011 1.00 94.19 99 ALA A N 1
ATOM 767 C CA . ALA A 1 99 ? 0.756 12.372 -0.060 1.00 94.19 99 ALA A CA 1
ATOM 768 C C . ALA A 1 99 ? 1.472 12.148 1.286 1.00 94.19 99 ALA A C 1
ATOM 770 O O . ALA A 1 99 ? 0.834 12.238 2.340 1.00 94.19 99 ALA A O 1
ATOM 771 N N . PRO A 1 100 ? 2.789 11.863 1.276 1.00 94.75 100 PRO A N 1
ATOM 772 C CA . PRO A 1 100 ? 3.538 11.634 2.503 1.00 94.75 100 PRO A CA 1
ATOM 773 C C . PRO A 1 100 ? 3.404 12.775 3.518 1.00 94.75 100 PRO A C 1
ATOM 775 O O . PRO A 1 100 ? 3.596 13.936 3.177 1.00 94.75 100 PRO A O 1
ATOM 778 N N . GLN A 1 101 ? 3.149 12.412 4.772 1.00 92.88 101 GLN A N 1
ATOM 779 C CA . GLN A 1 101 ? 3.114 13.284 5.955 1.00 92.88 101 GLN A CA 1
ATOM 780 C C . GLN A 1 101 ? 4.400 13.157 6.788 1.00 92.88 101 GLN A C 1
ATOM 782 O O . GLN A 1 101 ? 4.450 13.466 7.975 1.00 92.88 101 GLN A O 1
ATOM 787 N N . TYR A 1 102 ? 5.450 12.633 6.161 1.00 91.56 102 TYR A N 1
ATOM 788 C CA . TYR A 1 102 ? 6.770 12.433 6.735 1.00 91.56 102 TYR A CA 1
ATOM 789 C C . TYR A 1 102 ? 7.834 12.917 5.752 1.00 91.56 102 TYR A C 1
ATOM 791 O O . TYR A 1 102 ? 7.549 13.231 4.593 1.00 91.56 102 TYR A O 1
ATOM 799 N N . ARG A 1 103 ? 9.082 12.943 6.225 1.00 93.38 103 ARG A N 1
ATOM 800 C CA . ARG A 1 103 ? 10.282 13.367 5.495 1.00 93.38 103 ARG A CA 1
ATOM 801 C C . ARG A 1 103 ? 10.616 12.408 4.345 1.00 93.38 103 ARG A C 1
ATOM 803 O O . ARG A 1 103 ? 11.575 11.646 4.415 1.00 93.38 103 ARG A O 1
ATOM 810 N N . ALA A 1 104 ? 9.789 12.396 3.308 1.00 93.38 104 ALA A N 1
ATOM 811 C CA . ALA A 1 104 ? 9.832 11.437 2.209 1.00 93.38 104 ALA A CA 1
ATOM 812 C C . ALA A 1 104 ? 10.582 11.955 0.977 1.00 93.38 104 ALA A C 1
ATOM 814 O O . ALA A 1 104 ? 10.765 11.198 0.024 1.00 93.38 104 ALA A O 1
ATOM 815 N N . VAL A 1 105 ? 10.993 13.225 0.958 1.00 95.06 105 VAL A N 1
ATOM 816 C CA . VAL A 1 105 ? 11.611 13.837 -0.222 1.00 95.06 105 VAL A CA 1
ATOM 817 C C . VAL A 1 105 ? 12.993 14.376 0.103 1.00 95.06 105 VAL A C 1
ATOM 819 O O . VAL A 1 105 ? 13.163 15.082 1.087 1.00 95.06 105 VAL A O 1
ATOM 822 N N . HIS A 1 106 ? 13.974 14.072 -0.739 1.00 94.19 106 HIS A N 1
ATOM 823 C CA . HIS A 1 106 ? 15.247 14.783 -0.747 1.00 94.19 106 HIS A CA 1
ATOM 824 C C . HIS A 1 106 ? 15.102 16.041 -1.597 1.00 94.19 106 HIS A C 1
ATOM 826 O O . HIS A 1 106 ? 14.945 15.943 -2.819 1.00 94.19 106 HIS A O 1
ATOM 832 N N . ASP A 1 107 ? 15.148 17.205 -0.963 1.00 93.75 107 ASP A N 1
ATOM 833 C CA . ASP A 1 107 ? 15.205 18.474 -1.677 1.00 93.75 107 ASP A CA 1
ATOM 834 C C . ASP A 1 107 ? 16.646 18.776 -2.098 1.00 93.75 107 ASP A C 1
ATOM 836 O O . ASP A 1 107 ? 17.466 19.179 -1.280 1.00 93.75 107 ASP A O 1
ATOM 840 N N . LEU A 1 108 ? 16.957 18.582 -3.379 1.00 92.00 108 LEU A N 1
ATOM 841 C CA . LEU A 1 108 ? 18.280 18.873 -3.940 1.00 92.00 108 LEU A CA 1
ATOM 842 C C . LEU A 1 108 ? 18.484 20.372 -4.204 1.00 92.00 108 LEU A C 1
ATOM 844 O O . LEU A 1 108 ? 19.569 20.775 -4.618 1.00 92.00 108 LEU A O 1
ATOM 848 N N . THR A 1 109 ? 17.446 21.196 -4.022 1.00 89.94 109 THR A N 1
ATOM 849 C CA . THR A 1 109 ? 17.548 22.657 -4.140 1.00 89.94 109 THR A CA 1
ATOM 850 C C . THR A 1 109 ? 17.981 23.309 -2.830 1.00 89.94 109 THR A C 1
ATOM 852 O O . THR A 1 109 ? 18.550 24.404 -2.844 1.00 89.94 109 THR A O 1
ATOM 855 N N . ALA A 1 110 ? 17.761 22.623 -1.706 1.00 86.19 110 ALA A N 1
ATOM 856 C CA . ALA A 1 110 ? 18.245 23.043 -0.407 1.00 86.19 110 ALA A CA 1
ATOM 857 C C . ALA A 1 110 ? 19.771 22.868 -0.342 1.00 86.19 110 ALA A C 1
ATOM 859 O O . ALA A 1 110 ? 20.304 21.787 -0.584 1.00 86.19 110 ALA A O 1
ATOM 860 N N . GLN A 1 111 ? 20.489 23.940 -0.001 1.00 72.56 111 GLN A N 1
ATOM 861 C CA . GLN A 1 111 ? 21.928 23.878 0.266 1.00 72.56 111 GLN A CA 1
ATOM 862 C C . GLN A 1 111 ? 22.150 23.279 1.660 1.00 72.56 111 GLN A C 1
ATOM 864 O O . GLN A 1 111 ? 22.311 24.008 2.637 1.00 72.56 111 GLN A O 1
ATOM 869 N N . ALA A 1 112 ? 22.091 21.953 1.753 1.00 75.88 112 ALA A N 1
ATOM 870 C CA . ALA A 1 112 ? 22.404 21.200 2.960 1.00 75.88 112 ALA A CA 1
ATOM 871 C C . ALA A 1 112 ? 23.575 20.248 2.687 1.00 75.88 112 ALA A C 1
ATOM 873 O O . ALA A 1 112 ? 23.594 19.565 1.664 1.00 75.88 112 ALA A O 1
ATOM 874 N N . ASP A 1 113 ? 24.539 20.207 3.610 1.00 69.50 113 ASP A N 1
ATOM 875 C CA . ASP A 1 113 ? 25.723 19.345 3.497 1.00 69.50 113 ASP A CA 1
ATOM 876 C C . ASP A 1 113 ? 25.376 17.853 3.659 1.00 69.50 113 ASP A C 1
ATOM 878 O O . ASP A 1 113 ? 26.042 16.998 3.077 1.00 69.50 113 ASP A O 1
ATOM 882 N N . ASP A 1 114 ? 24.299 17.545 4.394 1.00 73.81 114 ASP A N 1
ATOM 883 C CA . ASP A 1 114 ? 23.794 16.189 4.610 1.00 73.81 114 ASP A CA 1
ATOM 884 C C . ASP A 1 114 ? 22.392 15.995 4.006 1.00 73.81 114 ASP A C 1
ATOM 886 O O . ASP A 1 114 ? 21.528 16.869 4.148 1.00 73.81 114 ASP A O 1
ATOM 890 N N . PRO A 1 115 ? 22.108 14.825 3.394 1.00 75.31 115 PRO A N 1
ATOM 891 C CA . PRO A 1 115 ? 20.787 14.515 2.868 1.00 75.31 115 PRO A CA 1
ATOM 892 C C . PRO A 1 115 ? 19.793 14.337 4.022 1.00 75.31 115 PRO A C 1
ATOM 894 O O . PRO A 1 115 ? 19.715 13.278 4.651 1.00 75.31 115 PRO A O 1
ATOM 897 N N . VAL A 1 116 ? 19.006 15.376 4.285 1.00 85.06 116 VAL A N 1
ATOM 898 C CA . VAL A 1 116 ? 17.884 15.348 5.226 1.00 85.06 116 VAL A CA 1
ATOM 899 C C . VAL A 1 116 ? 16.586 15.325 4.431 1.00 85.06 116 VAL A C 1
ATOM 901 O O . VAL A 1 116 ? 16.400 16.094 3.491 1.00 85.06 116 VAL A O 1
ATOM 904 N N . GLY A 1 117 ? 15.672 14.431 4.806 1.00 90.50 117 GLY A N 1
ATOM 905 C CA . GLY A 1 117 ? 14.356 14.396 4.187 1.00 90.50 117 GLY A CA 1
ATOM 906 C C . GLY A 1 117 ? 13.492 15.597 4.586 1.00 90.50 117 GLY A C 1
ATOM 907 O O . GLY A 1 117 ? 13.513 16.050 5.738 1.00 90.50 117 GLY A O 1
ATOM 908 N N . THR A 1 118 ? 12.663 16.022 3.643 1.00 93.38 118 THR A N 1
ATOM 909 C CA . THR A 1 118 ? 11.687 17.109 3.735 1.00 93.38 118 THR A CA 1
ATOM 910 C C . THR A 1 118 ? 10.284 16.544 3.526 1.00 93.38 118 THR A C 1
ATOM 912 O O . THR A 1 118 ? 10.092 15.595 2.751 1.00 93.38 118 THR A O 1
ATOM 915 N N . CYS A 1 119 ? 9.299 17.077 4.252 1.00 94.25 119 CYS A N 1
ATOM 916 C CA . CYS A 1 119 ? 7.902 16.735 4.009 1.00 94.25 119 CYS A CA 1
ATOM 917 C C . CYS A 1 119 ? 7.441 17.379 2.689 1.00 94.25 119 CYS A C 1
ATOM 919 O O . CYS A 1 119 ? 7.791 18.527 2.420 1.00 94.25 119 CYS A O 1
ATOM 921 N N . PRO A 1 120 ? 6.641 16.693 1.856 1.00 94.69 120 PRO A N 1
ATOM 922 C CA . PRO A 1 120 ? 6.132 17.254 0.604 1.00 94.69 120 PRO A CA 1
ATOM 923 C C . PRO A 1 120 ? 5.412 18.605 0.740 1.00 94.69 120 PRO A C 1
ATOM 925 O O . PRO A 1 120 ? 5.519 19.434 -0.163 1.00 94.69 120 PRO A O 1
ATOM 928 N N . SER A 1 121 ? 4.711 18.836 1.856 1.00 94.50 121 SER A N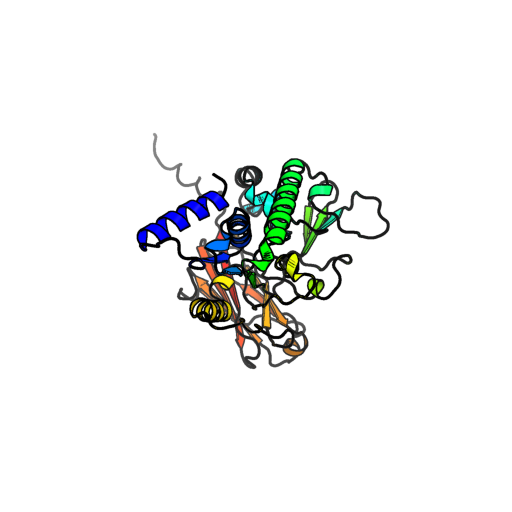 1
ATOM 929 C CA . SER A 1 121 ? 4.061 20.113 2.197 1.00 94.50 121 SER A CA 1
ATOM 930 C C . SER A 1 121 ? 5.045 21.286 2.267 1.00 94.50 121 SER A C 1
ATOM 932 O O . SER A 1 121 ? 4.714 22.402 1.876 1.00 94.50 121 SER A O 1
ATOM 934 N N . ASP A 1 122 ? 6.286 21.022 2.678 1.00 93.44 122 ASP A N 1
ATOM 935 C CA . ASP A 1 122 ? 7.289 22.051 2.964 1.00 93.44 122 ASP A CA 1
ATOM 936 C C . ASP A 1 122 ? 8.128 22.422 1.727 1.00 93.44 122 ASP A C 1
ATOM 938 O O . ASP A 1 122 ? 8.876 23.395 1.752 1.00 93.44 122 ASP A O 1
ATOM 942 N N . LEU A 1 123 ? 8.009 21.667 0.628 1.00 90.38 123 LEU A N 1
ATOM 943 C CA . LEU A 1 123 ? 8.799 21.862 -0.599 1.00 90.38 123 LEU A CA 1
ATOM 944 C C . LEU A 1 123 ? 8.317 23.018 -1.481 1.00 90.38 123 LEU A C 1
ATOM 946 O O . LEU A 1 123 ? 9.025 23.425 -2.400 1.00 90.38 123 LEU A O 1
ATOM 950 N N . GLY A 1 124 ? 7.078 23.483 -1.295 1.00 89.31 124 GLY A N 1
ATOM 951 C CA . GLY A 1 124 ? 6.476 24.469 -2.195 1.00 89.31 124 GLY A CA 1
ATOM 952 C C . GLY A 1 124 ? 6.302 23.959 -3.634 1.00 89.31 124 GLY A C 1
ATOM 953 O O . GLY A 1 124 ? 6.497 24.719 -4.583 1.00 89.31 124 GLY A O 1
ATOM 954 N N . LEU A 1 125 ? 5.948 22.677 -3.814 1.00 90.25 125 LEU A N 1
ATOM 955 C CA . LEU A 1 125 ? 5.798 22.062 -5.140 1.00 90.25 125 LEU A CA 1
ATOM 956 C C . LEU A 1 125 ? 4.814 22.856 -6.029 1.00 90.25 125 LEU A C 1
ATOM 958 O O . LEU A 1 125 ? 3.663 23.076 -5.622 1.00 90.25 125 LEU A O 1
ATOM 962 N N . PRO A 1 126 ? 5.221 23.258 -7.252 1.00 87.12 126 PRO A N 1
ATOM 963 C CA . PRO A 1 126 ? 4.372 24.046 -8.138 1.00 87.12 126 PRO A CA 1
ATOM 964 C C . PRO A 1 126 ? 3.000 23.404 -8.369 1.00 87.12 126 PRO A C 1
ATOM 966 O O . PRO A 1 126 ? 2.888 22.196 -8.566 1.00 87.12 126 PRO A O 1
ATOM 969 N N . HIS A 1 127 ? 1.953 24.232 -8.374 1.00 85.88 127 HIS A N 1
ATOM 970 C CA . HIS A 1 127 ? 0.552 23.863 -8.634 1.00 85.88 127 HIS A CA 1
ATOM 971 C C . HIS A 1 127 ? -0.148 22.988 -7.579 1.00 85.88 127 HIS A C 1
ATOM 973 O O . HIS A 1 127 ? -1.372 22.888 -7.627 1.00 85.88 127 HIS A O 1
ATOM 979 N N . ILE A 1 128 ? 0.572 22.399 -6.617 1.00 90.19 128 ILE A N 1
ATOM 980 C CA . ILE A 1 128 ? -0.023 21.517 -5.594 1.00 90.19 128 ILE A CA 1
ATOM 981 C C . ILE A 1 128 ? 0.322 21.895 -4.147 1.00 90.19 128 ILE A C 1
ATOM 983 O O . ILE A 1 128 ? -0.284 21.338 -3.237 1.00 90.19 128 ILE A O 1
ATOM 987 N N . ALA A 1 129 ? 1.224 22.858 -3.910 1.00 92.56 129 ALA A N 1
ATOM 988 C CA . ALA A 1 129 ? 1.677 23.243 -2.566 1.00 92.56 129 ALA A CA 1
ATOM 989 C C . ALA A 1 129 ? 0.527 23.515 -1.579 1.00 92.56 129 ALA A C 1
ATOM 991 O O . ALA A 1 129 ? 0.499 22.935 -0.498 1.00 92.56 129 ALA A O 1
ATOM 992 N N . GLN A 1 130 ? -0.460 24.333 -1.969 1.00 92.31 130 GLN A N 1
ATOM 993 C CA . GLN A 1 130 ? -1.600 24.634 -1.095 1.00 92.31 130 GLN A CA 1
ATOM 994 C C . GLN A 1 130 ? -2.397 23.371 -0.744 1.00 92.31 130 GLN A C 1
ATOM 996 O O . GLN A 1 130 ? -2.707 23.151 0.419 1.00 92.31 130 GLN A O 1
ATOM 1001 N N . ARG A 1 131 ? -2.659 22.500 -1.724 1.00 92.38 131 ARG A N 1
ATOM 1002 C CA . ARG A 1 131 ? -3.415 21.259 -1.503 1.00 92.38 131 ARG A CA 1
ATOM 1003 C C . ARG A 1 131 ? -2.657 20.264 -0.621 1.00 92.38 131 ARG A C 1
ATOM 1005 O O . ARG A 1 131 ? -3.284 19.535 0.137 1.00 92.38 131 ARG A O 1
ATOM 1012 N N . LEU A 1 132 ? -1.323 20.239 -0.698 1.00 93.81 132 LEU A N 1
ATOM 1013 C CA . LEU A 1 132 ? -0.487 19.443 0.208 1.00 93.81 132 LEU A CA 1
ATOM 1014 C C . LEU A 1 132 ? -0.528 19.987 1.643 1.00 93.81 132 LEU A C 1
ATOM 1016 O O . LEU A 1 132 ? -0.612 19.198 2.579 1.00 93.81 132 LEU A O 1
ATOM 1020 N N . ASN A 1 133 ? -0.525 21.311 1.817 1.00 93.31 133 ASN A N 1
ATOM 1021 C CA . ASN A 1 133 ? -0.697 21.939 3.131 1.00 93.31 133 ASN A CA 1
ATOM 1022 C C . ASN A 1 133 ? -2.084 21.658 3.720 1.00 93.31 133 ASN A C 1
ATOM 1024 O O . ASN A 1 133 ? -2.193 21.294 4.890 1.00 93.31 133 ASN A O 1
ATOM 1028 N N . ASP A 1 134 ? -3.136 21.764 2.905 1.00 91.69 134 ASP A N 1
ATOM 1029 C CA . ASP A 1 134 ? -4.506 21.456 3.323 1.00 91.69 134 ASP A CA 1
ATOM 1030 C C . ASP A 1 134 ? -4.629 19.980 3.741 1.00 91.69 134 ASP A C 1
ATOM 1032 O O . ASP A 1 134 ? -5.185 19.673 4.795 1.00 91.69 134 ASP A O 1
ATOM 1036 N N . ALA A 1 135 ? -4.041 19.062 2.966 1.00 90.25 135 ALA A N 1
ATOM 1037 C CA . ALA A 1 135 ? -3.985 17.641 3.303 1.00 90.25 135 ALA A CA 1
ATOM 1038 C C . ALA A 1 135 ? -3.227 17.372 4.616 1.00 90.25 135 ALA A C 1
ATOM 1040 O O . ALA A 1 135 ? -3.672 16.558 5.426 1.00 90.25 135 ALA A O 1
ATOM 1041 N N . ALA A 1 136 ? -2.120 18.077 4.866 1.00 91.88 136 ALA A N 1
ATOM 1042 C CA . ALA A 1 136 ? -1.371 17.953 6.116 1.00 91.88 136 ALA A CA 1
ATOM 1043 C C . ALA A 1 136 ? -2.171 18.447 7.332 1.00 91.88 136 ALA A C 1
ATOM 1045 O O . ALA A 1 136 ? -2.159 17.815 8.395 1.00 91.88 136 ALA A O 1
ATOM 1046 N N . ALA A 1 137 ? -2.935 19.532 7.170 1.00 90.94 137 ALA A N 1
ATOM 1047 C CA . ALA A 1 137 ? -3.862 20.009 8.191 1.00 90.94 137 ALA A CA 1
ATOM 1048 C C . ALA A 1 137 ? -4.981 18.989 8.471 1.00 90.94 137 ALA A C 1
ATOM 1050 O O . ALA A 1 137 ? -5.310 18.746 9.633 1.00 90.94 137 ALA A O 1
ATOM 1051 N N . VAL A 1 138 ? -5.524 18.342 7.432 1.00 87.12 138 VAL A N 1
ATOM 1052 C CA . VAL A 1 138 ? -6.513 17.258 7.580 1.00 87.12 138 VAL A CA 1
ATOM 1053 C C . VAL A 1 138 ? -5.935 16.088 8.378 1.00 87.12 138 VAL A C 1
ATOM 1055 O O . VAL A 1 138 ? -6.558 15.655 9.346 1.00 87.12 138 VAL A O 1
ATOM 1058 N N . HIS A 1 139 ? -4.731 15.619 8.041 1.00 88.31 139 HIS A N 1
ATOM 1059 C CA . HIS A 1 139 ? -4.056 14.537 8.772 1.00 88.31 139 HIS A CA 1
ATOM 1060 C C . HIS A 1 139 ? -3.785 14.885 10.232 1.00 88.31 139 HIS A C 1
ATOM 1062 O O . HIS A 1 139 ? -4.015 14.063 11.118 1.00 88.31 139 HIS A O 1
ATOM 1068 N N . THR A 1 140 ? -3.329 16.111 10.491 1.00 89.56 140 THR A N 1
ATOM 1069 C CA . THR A 1 140 ? -3.103 16.604 11.857 1.00 89.56 140 THR A CA 1
ATOM 1070 C C . THR A 1 140 ? -4.396 16.538 12.660 1.00 89.56 140 THR A C 1
ATOM 1072 O O . THR A 1 140 ? -4.428 15.910 13.717 1.00 89.56 140 THR A O 1
ATOM 1075 N N . ARG A 1 141 ? -5.490 17.073 12.102 1.00 88.25 141 ARG A N 1
ATOM 1076 C CA . ARG A 1 141 ? -6.806 17.053 12.744 1.00 88.25 141 ARG A CA 1
ATOM 1077 C C . ARG A 1 141 ? -7.303 15.628 12.997 1.00 88.25 141 ARG A C 1
ATOM 1079 O O . ARG A 1 141 ? -7.729 15.321 14.103 1.00 88.25 141 ARG A O 1
ATOM 1086 N N . MET A 1 142 ? -7.208 14.742 12.002 1.00 85.12 142 MET A N 1
ATOM 1087 C CA . MET A 1 142 ? -7.606 13.335 12.141 1.00 85.12 142 MET A CA 1
ATOM 1088 C C . MET A 1 142 ? -6.826 12.629 13.257 1.00 85.12 142 MET A C 1
ATOM 1090 O O . MET A 1 142 ? -7.416 11.893 14.046 1.00 85.12 142 MET A O 1
ATOM 1094 N N . ASN A 1 143 ? -5.512 12.856 13.343 1.00 86.75 143 ASN A N 1
ATOM 1095 C CA . ASN A 1 143 ? -4.674 12.259 14.381 1.00 86.75 143 ASN A CA 1
ATOM 1096 C C . ASN A 1 143 ? -5.011 12.805 15.773 1.00 86.75 143 ASN A C 1
ATOM 1098 O O . ASN A 1 143 ? -5.048 12.028 16.727 1.00 86.75 143 ASN A O 1
ATOM 1102 N N . GLU A 1 144 ? -5.286 14.103 15.906 1.00 88.06 144 GLU A N 1
ATOM 1103 C CA . GLU A 1 144 ? -5.719 14.722 17.165 1.00 88.06 144 GLU A CA 1
ATOM 1104 C C . GLU A 1 144 ? -7.078 14.179 17.630 1.00 88.06 144 GLU A C 1
ATOM 1106 O O . GLU A 1 144 ? -7.200 13.708 18.764 1.00 88.06 144 GLU A O 1
ATOM 1111 N N . GLU A 1 145 ? -8.080 14.180 16.746 1.00 87.31 145 GLU A N 1
ATOM 1112 C CA . GLU A 1 145 ? -9.428 13.680 17.042 1.00 87.31 145 GLU A CA 1
ATOM 1113 C C . GLU A 1 145 ? -9.401 12.184 17.401 1.00 87.31 145 GLU A C 1
ATOM 1115 O O . GLU A 1 145 ? -10.035 11.761 18.371 1.00 87.31 145 GLU A O 1
ATOM 1120 N N . TRP A 1 146 ? -8.621 11.380 16.669 1.00 86.00 146 TRP A N 1
ATOM 1121 C CA . TRP A 1 146 ? -8.428 9.963 16.973 1.00 86.00 146 TRP A CA 1
ATOM 1122 C C . TRP A 1 146 ? -7.727 9.752 18.317 1.00 86.00 146 TRP A C 1
ATOM 1124 O O . TRP A 1 146 ? -8.161 8.934 19.126 1.00 86.00 146 TRP A O 1
ATOM 1134 N N . THR A 1 147 ? -6.656 10.503 18.586 1.00 85.56 147 THR A N 1
ATOM 1135 C CA . THR A 1 147 ? -5.890 10.400 19.838 1.00 85.56 147 THR A CA 1
ATOM 1136 C C . THR A 1 147 ? -6.781 10.662 21.049 1.00 85.56 147 THR A C 1
ATOM 1138 O O . THR A 1 147 ? -6.682 9.950 22.047 1.00 85.56 147 THR A O 1
ATOM 1141 N N . ALA A 1 148 ? -7.709 11.615 20.945 1.00 84.69 148 ALA A N 1
ATOM 1142 C CA . ALA A 1 148 ? -8.675 11.916 21.999 1.00 84.69 148 ALA A CA 1
ATOM 1143 C C . ALA A 1 148 ? -9.671 10.773 22.290 1.00 84.69 148 ALA A C 1
ATOM 1145 O O . ALA A 1 148 ? -10.372 10.829 23.299 1.00 84.69 148 ALA A O 1
ATOM 1146 N N . ARG A 1 149 ? -9.758 9.756 21.421 1.00 81.06 149 ARG A N 1
ATOM 1147 C CA . ARG A 1 149 ? -10.733 8.652 21.496 1.00 81.06 149 ARG A CA 1
ATOM 1148 C C . ARG A 1 149 ? -10.111 7.261 21.386 1.00 81.06 149 ARG A C 1
ATOM 1150 O O . ARG A 1 149 ? -10.838 6.277 21.357 1.00 81.06 149 ARG A O 1
ATOM 1157 N N . MET A 1 150 ? -8.782 7.143 21.373 1.00 75.44 150 MET A N 1
ATOM 1158 C CA . MET A 1 150 ? -8.097 5.860 21.145 1.00 75.44 150 MET A CA 1
ATOM 1159 C C . MET A 1 150 ? -8.403 4.786 22.206 1.00 75.44 150 MET A C 1
ATOM 1161 O O . MET A 1 150 ? -8.192 3.605 21.956 1.00 75.44 150 MET A O 1
ATOM 1165 N N . ALA A 1 151 ? -8.860 5.194 23.396 1.00 75.44 151 ALA A N 1
ATOM 1166 C CA . ALA A 1 151 ? -9.248 4.282 24.470 1.00 75.44 151 ALA A CA 1
ATOM 1167 C C . ALA A 1 151 ? -10.632 3.647 24.246 1.00 75.44 151 ALA A C 1
ATOM 1169 O O . ALA A 1 151 ? -10.930 2.629 24.862 1.00 75.44 151 ALA A O 1
ATOM 1170 N N . GLU A 1 152 ? -11.450 4.239 23.373 1.00 81.50 152 GLU A N 1
ATOM 1171 C CA . GLU A 1 152 ? -12.856 3.876 23.177 1.00 81.50 152 GLU A CA 1
ATOM 1172 C C . GLU A 1 152 ? -13.064 2.872 22.035 1.00 81.50 152 GLU A C 1
ATOM 1174 O O . GLU A 1 152 ? -14.037 2.128 22.025 1.00 81.50 152 GLU A O 1
ATOM 1179 N N . THR A 1 153 ? -12.162 2.835 21.050 1.00 83.88 153 THR A N 1
ATOM 1180 C CA . THR A 1 153 ? -12.291 1.945 19.888 1.00 83.88 153 THR A CA 1
ATOM 1181 C C . THR A 1 153 ? -10.944 1.337 19.522 1.00 83.88 153 THR A C 1
ATOM 1183 O O . THR A 1 153 ? -9.978 2.048 19.236 1.00 83.88 153 THR A O 1
ATOM 1186 N N . ALA A 1 154 ? -10.885 0.005 19.471 1.00 82.94 154 ALA A N 1
ATOM 1187 C CA . ALA A 1 154 ? -9.684 -0.709 19.056 1.00 82.94 154 ALA A CA 1
ATOM 1188 C C . ALA A 1 154 ? -9.398 -0.511 17.556 1.00 82.94 154 ALA A C 1
ATOM 1190 O O . ALA A 1 154 ? -10.306 -0.560 16.724 1.00 82.94 154 ALA A O 1
ATOM 1191 N N . CYS A 1 155 ? -8.120 -0.337 17.204 1.00 86.75 155 CYS A N 1
ATOM 1192 C CA . CYS A 1 155 ? -7.648 -0.295 15.819 1.00 86.75 155 CYS A CA 1
ATOM 1193 C C . CYS A 1 155 ? -6.650 -1.423 15.552 1.00 86.75 155 CYS A C 1
ATOM 1195 O O . CYS A 1 155 ? -5.531 -1.434 16.072 1.00 86.75 155 CYS A O 1
ATOM 1197 N N . HIS A 1 156 ? -7.071 -2.368 14.717 1.00 87.38 156 HIS A N 1
ATOM 1198 C CA . HIS A 1 156 ? -6.286 -3.506 14.262 1.00 87.38 156 HIS A CA 1
ATOM 1199 C C . HIS A 1 156 ? -5.734 -3.196 12.873 1.00 87.38 156 HIS A C 1
ATOM 1201 O O . HIS A 1 156 ? -6.415 -3.365 11.860 1.00 87.38 156 HIS A O 1
ATOM 1207 N N . ALA A 1 157 ? -4.502 -2.699 12.826 1.00 88.44 157 ALA A N 1
ATOM 1208 C CA . ALA A 1 157 ? -3.849 -2.371 11.570 1.00 88.44 157 ALA A CA 1
ATOM 1209 C C . ALA A 1 157 ? -3.027 -3.550 11.044 1.00 88.44 157 ALA A C 1
ATOM 1211 O O . ALA A 1 157 ? -2.222 -4.118 11.770 1.00 88.44 157 ALA A O 1
ATOM 1212 N N . TYR A 1 158 ? -3.214 -3.889 9.772 1.00 89.50 158 TYR A N 1
ATOM 1213 C CA . TYR A 1 158 ? -2.431 -4.869 9.033 1.00 89.50 158 TYR A CA 1
ATOM 1214 C C . TYR A 1 158 ? -1.590 -4.149 7.993 1.00 89.50 158 TYR A C 1
ATOM 1216 O O . TYR A 1 158 ? -2.093 -3.357 7.190 1.00 89.50 158 TYR A O 1
ATOM 1224 N N . ARG A 1 159 ? -0.297 -4.457 7.994 1.00 88.94 159 ARG A N 1
ATOM 1225 C CA . ARG A 1 159 ? 0.667 -3.974 7.001 1.00 88.94 159 ARG A CA 1
ATOM 1226 C C . ARG A 1 159 ? 1.324 -5.146 6.285 1.00 88.94 159 ARG A C 1
ATOM 1228 O O . ARG A 1 159 ? 1.443 -6.219 6.864 1.00 88.94 159 ARG A O 1
ATOM 1235 N N . SER A 1 160 ? 1.789 -4.947 5.056 1.00 90.31 160 SER A N 1
ATOM 1236 C CA . SER A 1 160 ? 2.641 -5.944 4.394 1.00 90.31 160 SER A CA 1
ATOM 1237 C C . SER A 1 160 ? 4.112 -5.579 4.459 1.00 90.31 160 SER A C 1
ATOM 1239 O O . SER A 1 160 ? 4.473 -4.461 4.848 1.00 90.31 160 SER A O 1
ATOM 1241 N N . ARG A 1 161 ? 4.950 -6.546 4.088 1.00 87.81 161 ARG A N 1
ATOM 1242 C CA . ARG A 1 161 ? 6.404 -6.436 4.083 1.00 87.81 161 ARG A CA 1
ATOM 1243 C C . ARG A 1 161 ? 7.018 -7.141 2.878 1.00 87.81 161 ARG A C 1
ATOM 1245 O O . ARG A 1 161 ? 6.348 -7.847 2.142 1.00 87.81 161 ARG A O 1
ATOM 1252 N N . TRP A 1 162 ? 8.325 -6.953 2.732 1.00 90.00 162 TRP A N 1
ATOM 1253 C CA . TRP A 1 162 ? 9.221 -7.535 1.735 1.00 90.00 162 TRP A CA 1
ATOM 1254 C C . TRP A 1 162 ? 8.992 -7.135 0.280 1.00 90.00 162 TRP A C 1
ATOM 1256 O O . TRP A 1 162 ? 9.928 -7.257 -0.507 1.00 90.00 162 TRP A O 1
ATOM 1266 N N . HIS A 1 163 ? 7.841 -6.572 -0.084 1.00 93.81 163 HIS A N 1
ATOM 1267 C CA . HIS A 1 163 ? 7.609 -6.113 -1.448 1.00 93.81 163 HIS A CA 1
ATOM 1268 C C . HIS A 1 163 ? 8.348 -4.801 -1.727 1.00 93.81 163 HIS A C 1
ATOM 1270 O O . HIS A 1 163 ? 8.108 -3.794 -1.042 1.00 93.81 163 HIS A O 1
ATOM 1276 N N . PRO A 1 164 ? 9.210 -4.744 -2.760 1.00 93.62 164 PRO A N 1
ATOM 1277 C CA . PRO A 1 164 ? 9.833 -3.496 -3.173 1.00 93.62 164 PRO A CA 1
ATOM 1278 C C . PRO A 1 164 ? 8.783 -2.408 -3.433 1.00 93.62 164 PRO A C 1
ATOM 1280 O O . PRO A 1 164 ? 7.912 -2.530 -4.291 1.00 93.62 164 PRO A O 1
ATOM 1283 N N . THR A 1 165 ? 8.869 -1.323 -2.665 1.00 94.19 165 THR A N 1
ATOM 1284 C CA . THR A 1 165 ? 7.859 -0.257 -2.605 1.00 94.19 165 THR A CA 1
ATOM 1285 C C . THR A 1 165 ? 8.548 1.098 -2.710 1.00 94.19 165 THR A C 1
ATOM 1287 O O . THR A 1 165 ? 9.671 1.241 -2.235 1.00 94.19 165 THR A O 1
ATOM 1290 N N . LEU A 1 166 ? 7.923 2.098 -3.341 1.00 94.31 166 LEU A N 1
ATOM 1291 C CA . LEU A 1 166 ? 8.496 3.449 -3.414 1.00 94.31 166 LEU A CA 1
ATOM 1292 C C . LEU A 1 166 ? 8.637 4.038 -2.004 1.00 94.31 166 LEU A C 1
ATOM 1294 O O . LEU A 1 166 ? 7.635 4.254 -1.333 1.00 94.31 166 LEU A O 1
ATOM 1298 N N . MET A 1 167 ? 9.873 4.308 -1.576 1.00 91.88 167 MET A N 1
ATOM 1299 C CA . MET A 1 167 ? 10.212 4.726 -0.207 1.00 91.88 167 MET A CA 1
ATOM 1300 C C . MET A 1 167 ? 10.411 6.234 -0.073 1.00 91.88 167 MET A C 1
ATOM 1302 O O . MET A 1 167 ? 10.143 6.798 0.988 1.00 91.88 167 MET A O 1
ATOM 1306 N N . HIS A 1 168 ? 10.902 6.881 -1.129 1.00 93.50 168 HIS A N 1
ATOM 1307 C CA . HIS A 1 168 ? 11.181 8.313 -1.146 1.00 93.50 168 HIS A CA 1
ATOM 1308 C C . HIS A 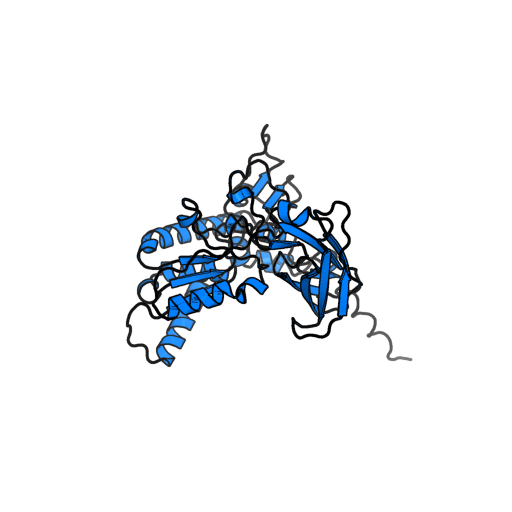1 168 ? 11.154 8.866 -2.571 1.00 93.50 168 HIS A C 1
ATOM 1310 O O . HIS A 1 168 ? 11.068 8.108 -3.540 1.00 93.50 168 HIS A O 1
ATOM 1316 N N . ALA A 1 169 ? 11.281 10.184 -2.689 1.00 95.06 169 ALA A N 1
ATOM 1317 C CA . ALA A 1 169 ? 11.536 10.860 -3.951 1.00 95.06 169 ALA A CA 1
ATOM 1318 C C . ALA A 1 169 ? 12.684 11.872 -3.833 1.00 95.06 169 ALA A C 1
ATOM 1320 O O . ALA A 1 169 ? 13.057 12.274 -2.733 1.00 95.06 169 ALA A O 1
ATOM 1321 N N . THR A 1 170 ? 13.249 12.292 -4.961 1.00 95.19 170 THR A N 1
ATOM 1322 C CA . THR A 1 170 ? 14.171 13.429 -5.051 1.00 95.19 170 THR A CA 1
ATOM 1323 C C . THR A 1 170 ? 13.536 14.551 -5.864 1.00 95.19 170 THR A C 1
ATOM 1325 O O . THR A 1 170 ? 12.850 14.290 -6.854 1.00 95.19 170 THR A O 1
ATOM 1328 N N . TRP A 1 171 ? 13.750 15.794 -5.440 1.00 95.12 171 TRP A N 1
ATOM 1329 C CA . TRP A 1 171 ? 13.269 17.001 -6.108 1.00 95.12 171 TRP A CA 1
ATOM 1330 C C . TRP A 1 171 ? 14.455 17.890 -6.477 1.00 95.12 171 TRP A C 1
ATOM 1332 O O . TRP A 1 171 ? 15.224 18.272 -5.605 1.00 95.12 171 TRP A O 1
ATOM 1342 N N . ASP A 1 172 ? 14.613 18.214 -7.763 1.00 93.06 172 ASP A N 1
ATOM 1343 C CA . ASP A 1 172 ? 15.713 19.053 -8.277 1.00 93.06 172 ASP A CA 1
ATOM 1344 C C . ASP A 1 172 ? 15.288 20.497 -8.613 1.00 93.06 172 ASP A C 1
ATOM 1346 O O . ASP A 1 172 ? 16.004 21.226 -9.303 1.00 93.06 172 ASP A O 1
ATOM 1350 N N . GLY A 1 173 ? 14.096 20.910 -8.169 1.00 91.25 173 GLY A N 1
ATOM 1351 C CA . GLY A 1 173 ? 13.489 22.193 -8.537 1.00 91.25 173 GLY A CA 1
ATOM 1352 C C . GLY A 1 173 ? 12.684 22.152 -9.838 1.00 91.25 173 GLY A C 1
ATOM 1353 O O . GLY A 1 173 ? 11.985 23.115 -10.153 1.00 91.25 173 GLY A O 1
ATOM 1354 N N . LYS A 1 174 ? 12.759 21.056 -10.604 1.00 90.56 174 LYS A N 1
ATOM 1355 C CA . LYS A 1 174 ? 12.047 20.888 -11.881 1.00 90.56 174 LYS A CA 1
ATOM 1356 C C . LYS A 1 174 ? 11.310 19.559 -11.992 1.00 90.56 174 LYS A C 1
ATOM 1358 O O . LYS A 1 174 ? 10.244 19.513 -12.600 1.00 90.56 174 LYS A O 1
ATOM 1363 N N . ARG A 1 175 ? 11.880 18.469 -11.479 1.00 91.56 175 ARG A N 1
ATOM 1364 C CA . ARG A 1 175 ? 11.357 17.106 -11.609 1.00 91.56 175 ARG A CA 1
ATOM 1365 C C . ARG A 1 175 ? 11.399 16.375 -10.279 1.00 91.56 175 ARG A C 1
ATOM 1367 O O . ARG A 1 175 ? 12.385 16.444 -9.549 1.00 91.56 175 ARG A O 1
ATOM 1374 N N . LEU A 1 176 ? 10.332 15.623 -10.016 1.00 93.44 176 LEU A N 1
ATOM 1375 C CA . LEU A 1 176 ? 10.251 14.688 -8.903 1.00 93.44 176 LEU A CA 1
ATOM 1376 C C . LEU A 1 176 ? 10.581 13.277 -9.403 1.00 93.44 176 LEU A C 1
ATOM 1378 O O . LEU A 1 176 ? 9.973 12.803 -10.364 1.00 93.44 176 LEU A O 1
ATOM 1382 N N . ARG A 1 177 ? 11.534 12.596 -8.760 1.00 94.75 177 ARG A N 1
ATOM 1383 C CA . ARG A 1 177 ? 11.925 11.221 -9.103 1.00 94.75 177 ARG A CA 1
ATOM 1384 C C . ARG A 1 177 ? 11.758 10.299 -7.912 1.00 94.75 177 ARG A C 1
ATOM 1386 O O . ARG A 1 177 ? 12.489 10.415 -6.934 1.00 94.75 177 ARG A O 1
ATOM 1393 N N . SER A 1 178 ? 10.827 9.365 -8.019 1.00 94.56 178 SER A N 1
ATOM 1394 C CA . SER A 1 178 ? 10.549 8.396 -6.961 1.00 94.56 178 SER A CA 1
ATOM 1395 C C . SER A 1 178 ? 11.517 7.214 -6.997 1.00 94.56 178 SER A C 1
ATOM 1397 O O . SER A 1 178 ? 12.018 6.826 -8.052 1.00 94.56 178 SER A O 1
ATOM 1399 N N . SER A 1 179 ? 11.795 6.628 -5.835 1.00 93.31 179 SER A N 1
ATOM 1400 C CA . SER A 1 179 ? 12.751 5.534 -5.690 1.00 93.31 179 SER A CA 1
ATOM 1401 C C . SER A 1 179 ? 12.309 4.528 -4.633 1.00 93.31 179 SER A C 1
ATOM 1403 O O . SER A 1 179 ? 11.849 4.887 -3.547 1.00 93.31 179 SER A O 1
ATOM 1405 N N . LYS A 1 180 ? 12.501 3.241 -4.943 1.00 92.69 180 LYS A N 1
ATOM 1406 C CA . LYS A 1 180 ? 12.329 2.127 -3.996 1.00 92.69 180 LYS A CA 1
ATOM 1407 C C . LYS A 1 180 ? 13.525 1.966 -3.056 1.00 92.69 180 LYS A C 1
ATOM 1409 O O . LYS A 1 180 ? 13.444 1.239 -2.072 1.00 92.69 180 LYS A O 1
ATOM 1414 N N . ARG A 1 181 ? 14.653 2.630 -3.348 1.00 89.25 181 ARG A N 1
ATOM 1415 C CA . ARG A 1 181 ? 15.841 2.563 -2.491 1.00 89.25 181 ARG A CA 1
ATOM 1416 C C . ARG A 1 181 ? 15.538 3.208 -1.147 1.00 89.25 181 ARG A C 1
ATOM 1418 O O . ARG A 1 181 ? 14.873 4.240 -1.074 1.00 89.25 181 ARG A O 1
ATOM 1425 N N . ARG A 1 182 ? 16.082 2.623 -0.087 1.00 85.50 182 ARG A N 1
ATOM 1426 C CA . ARG A 1 182 ? 16.041 3.214 1.246 1.00 85.50 182 ARG A CA 1
ATOM 1427 C C . ARG A 1 182 ? 16.890 4.495 1.272 1.00 85.50 182 ARG A C 1
ATOM 1429 O O . ARG A 1 182 ? 18.074 4.416 0.942 1.00 85.50 182 ARG A O 1
ATOM 1436 N N . PRO A 1 183 ? 16.330 5.650 1.667 1.00 87.31 183 PRO A N 1
ATOM 1437 C CA . PRO A 1 183 ? 17.120 6.858 1.851 1.00 87.31 183 PRO A CA 1
ATOM 1438 C C . PRO A 1 183 ? 17.872 6.849 3.199 1.00 87.31 183 PRO A C 1
ATOM 1440 O O . PRO A 1 183 ? 17.399 6.236 4.159 1.00 87.31 183 PRO A O 1
ATOM 1443 N N . PRO A 1 184 ? 19.012 7.555 3.314 1.00 86.81 184 PRO A N 1
ATOM 1444 C CA . PRO A 1 184 ? 19.861 7.526 4.510 1.00 86.81 184 PRO A CA 1
ATOM 1445 C C . PRO A 1 184 ? 19.205 8.113 5.772 1.00 86.81 184 PRO A C 1
ATOM 1447 O O . PRO A 1 184 ? 19.563 7.712 6.880 1.00 86.81 184 PRO A O 1
ATOM 1450 N N . TRP A 1 185 ? 18.230 9.020 5.627 1.00 87.75 185 TRP A N 1
ATOM 1451 C CA . TRP A 1 185 ? 17.511 9.641 6.751 1.00 87.75 185 TRP A CA 1
ATOM 1452 C C . TRP A 1 185 ? 16.333 8.803 7.277 1.00 87.75 185 TRP A C 1
ATOM 1454 O O . TRP A 1 185 ? 15.804 9.105 8.344 1.00 87.75 185 TRP A O 1
ATOM 1464 N N . ILE A 1 186 ? 15.919 7.744 6.570 1.00 83.31 186 ILE A N 1
ATOM 1465 C CA . ILE A 1 186 ? 14.938 6.776 7.079 1.00 83.31 186 ILE A CA 1
ATOM 1466 C C . ILE A 1 186 ? 15.728 5.611 7.690 1.00 83.31 186 ILE A C 1
ATOM 1468 O O . ILE A 1 186 ? 16.289 4.758 6.992 1.00 83.31 186 ILE A O 1
ATOM 1472 N N . GLN A 1 187 ? 15.827 5.621 9.020 1.00 74.94 187 GLN A N 1
ATOM 1473 C CA . GLN A 1 187 ? 16.604 4.667 9.817 1.00 74.94 187 GLN A CA 1
ATOM 1474 C C . GLN A 1 187 ? 15.720 3.851 10.774 1.00 74.94 187 GLN A C 1
ATOM 1476 O O . GLN A 1 187 ? 14.528 4.106 10.897 1.00 74.94 187 GLN A O 1
ATOM 1481 N N . GLY A 1 188 ? 16.299 2.850 11.445 1.00 65.88 188 GLY A N 1
ATOM 1482 C CA . GLY A 1 188 ? 15.576 1.983 12.385 1.00 65.88 188 GLY A CA 1
ATOM 1483 C C . GLY A 1 188 ? 14.893 0.773 11.735 1.00 65.88 188 GLY A C 1
ATOM 1484 O O . GLY A 1 188 ? 15.084 0.507 10.549 1.00 65.88 188 GLY A O 1
ATOM 1485 N N . LYS A 1 189 ? 14.129 0.012 12.534 1.00 56.56 189 LYS A N 1
ATOM 1486 C CA . LYS A 1 189 ? 13.420 -1.208 12.092 1.00 56.56 189 LYS A CA 1
ATOM 1487 C C . LYS A 1 189 ? 12.367 -0.915 11.016 1.00 56.56 189 LYS A C 1
ATOM 1489 O O . LYS A 1 189 ? 12.216 -1.709 10.095 1.00 56.56 189 LYS A O 1
ATOM 1494 N N . ASP A 1 190 ? 11.747 0.262 11.062 1.00 50.72 190 ASP A N 1
ATOM 1495 C CA . ASP A 1 190 ? 10.760 0.727 10.072 1.00 50.72 190 ASP A CA 1
ATOM 1496 C C . ASP A 1 190 ? 11.360 0.968 8.682 1.00 50.72 190 ASP A C 1
ATOM 1498 O O . ASP A 1 190 ? 10.658 1.010 7.675 1.00 50.72 190 ASP A O 1
ATOM 1502 N N . ALA A 1 191 ? 12.685 1.079 8.614 1.00 50.88 191 ALA A N 1
ATOM 1503 C CA . ALA A 1 191 ? 13.435 1.246 7.385 1.00 50.88 191 ALA A CA 1
ATOM 1504 C C . ALA A 1 191 ? 13.922 -0.085 6.774 1.00 50.88 191 ALA A C 1
ATOM 1506 O O . ALA A 1 191 ? 14.602 -0.068 5.747 1.00 50.88 191 ALA A O 1
ATOM 1507 N N . VAL A 1 192 ? 13.656 -1.227 7.423 1.00 54.22 192 VAL A N 1
ATOM 1508 C CA . VAL A 1 192 ? 14.169 -2.558 7.030 1.00 54.22 192 VAL A CA 1
ATOM 1509 C C . VAL A 1 192 ? 13.147 -3.361 6.212 1.00 54.22 192 VAL A C 1
ATOM 1511 O O . VAL A 1 192 ? 13.529 -4.262 5.471 1.00 54.22 192 VAL A O 1
ATOM 1514 N N . GLU A 1 193 ? 11.864 -3.015 6.280 1.00 71.56 193 GLU A N 1
ATOM 1515 C CA . GLU A 1 193 ? 10.766 -3.841 5.774 1.00 71.56 193 GLU A CA 1
ATOM 1516 C C . GLU A 1 193 ? 10.085 -3.116 4.593 1.00 71.56 193 GLU A C 1
ATOM 1518 O O . GLU A 1 193 ? 9.245 -2.245 4.801 1.00 71.56 193 GLU A O 1
ATOM 1523 N N . ALA A 1 194 ? 10.479 -3.372 3.338 1.00 78.31 194 ALA A N 1
ATOM 1524 C CA . ALA A 1 194 ? 9.807 -2.737 2.188 1.00 78.31 194 ALA A CA 1
ATOM 1525 C C . ALA A 1 194 ? 8.330 -3.183 2.143 1.00 78.31 194 ALA A C 1
ATOM 1527 O O . ALA A 1 194 ? 8.063 -4.312 2.498 1.00 78.31 194 AL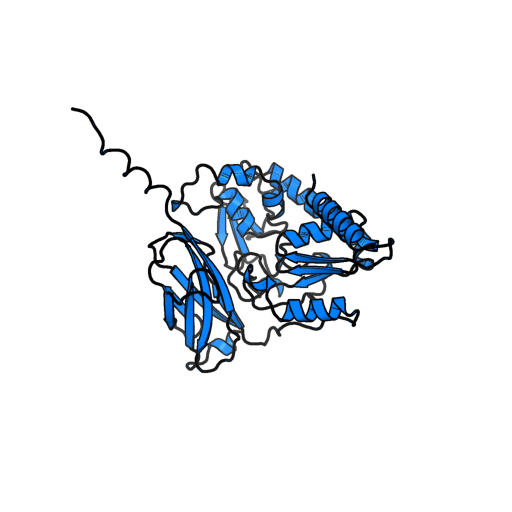A A O 1
ATOM 1528 N N . GLY A 1 195 ? 7.379 -2.309 1.807 1.00 91.56 195 GLY A N 1
ATOM 1529 C CA . GLY A 1 195 ? 5.950 -2.476 2.131 1.00 91.56 195 GLY A CA 1
ATOM 1530 C C . GLY A 1 195 ? 5.147 -3.500 1.319 1.00 91.56 195 GLY A C 1
ATOM 1531 O O . GLY A 1 195 ? 5.500 -4.669 1.243 1.00 91.56 195 GLY A O 1
ATOM 1532 N N . ASP A 1 196 ? 4.017 -3.065 0.760 1.00 94.19 196 ASP A N 1
ATOM 1533 C CA . ASP A 1 196 ? 3.059 -3.917 0.028 1.00 94.19 196 ASP A CA 1
ATOM 1534 C C . ASP A 1 196 ? 3.088 -3.721 -1.504 1.00 94.19 196 ASP A C 1
ATOM 1536 O O . ASP A 1 196 ? 2.191 -4.164 -2.221 1.00 94.19 196 ASP A O 1
ATOM 1540 N N . GLY A 1 197 ? 4.102 -3.017 -2.017 1.00 94.19 197 GLY A N 1
ATOM 1541 C CA . GLY A 1 197 ? 4.215 -2.596 -3.417 1.00 94.19 197 GLY A CA 1
ATOM 1542 C C . GLY A 1 197 ? 3.604 -1.224 -3.721 1.00 94.19 197 GLY A C 1
ATOM 1543 O O . GLY A 1 197 ? 3.878 -0.638 -4.772 1.00 94.19 197 GLY A O 1
ATOM 1544 N N . THR A 1 198 ? 2.816 -0.670 -2.797 1.00 93.75 198 THR A N 1
ATOM 1545 C CA . THR A 1 198 ? 2.165 0.643 -2.918 1.00 93.75 198 THR A CA 1
ATOM 1546 C C . THR A 1 198 ? 2.493 1.544 -1.729 1.00 93.75 198 THR A C 1
ATOM 1548 O O . THR A 1 198 ? 2.962 2.667 -1.927 1.00 93.75 198 THR A O 1
ATOM 1551 N N . VAL A 1 199 ? 2.280 1.056 -0.510 1.00 94.56 199 VAL A N 1
ATOM 1552 C CA . VAL A 1 199 ? 2.441 1.769 0.756 1.00 94.56 199 VAL A CA 1
ATOM 1553 C C . VAL A 1 199 ? 3.671 1.230 1.488 1.00 94.56 199 VAL A C 1
ATOM 1555 O O . VAL A 1 199 ? 3.738 0.032 1.768 1.00 94.56 199 VAL A O 1
ATOM 1558 N N . PRO A 1 200 ? 4.667 2.076 1.810 1.00 93.44 200 PRO A N 1
ATOM 1559 C CA . PRO A 1 200 ? 5.794 1.674 2.649 1.00 93.44 200 PRO A CA 1
ATOM 1560 C C . PRO A 1 200 ? 5.330 1.121 3.998 1.00 93.44 200 PRO A C 1
ATOM 1562 O O . PRO A 1 200 ? 4.447 1.708 4.622 1.00 93.44 200 PRO A O 1
ATOM 1565 N N . ALA A 1 201 ? 5.971 0.064 4.509 1.00 90.00 201 ALA A N 1
ATOM 1566 C CA . ALA A 1 201 ? 5.565 -0.545 5.780 1.00 90.00 201 ALA A CA 1
ATOM 1567 C C . ALA A 1 201 ? 5.586 0.447 6.955 1.00 90.00 201 ALA A C 1
ATOM 1569 O O . ALA A 1 201 ? 4.751 0.332 7.847 1.00 90.00 201 ALA A O 1
ATOM 1570 N N . LEU A 1 202 ? 6.497 1.433 6.940 1.00 87.81 202 LEU A N 1
ATOM 1571 C CA . LEU A 1 202 ? 6.554 2.520 7.929 1.00 87.81 202 LEU A CA 1
ATOM 1572 C C . LEU A 1 202 ? 5.309 3.414 7.898 1.00 87.81 202 LEU A C 1
ATOM 1574 O O . LEU A 1 202 ? 4.853 3.890 8.932 1.00 87.81 202 LEU A O 1
ATOM 1578 N N . ALA A 1 203 ? 4.759 3.642 6.706 1.00 91.06 203 ALA A N 1
ATOM 1579 C CA . ALA A 1 203 ? 3.614 4.514 6.506 1.00 91.06 203 ALA A CA 1
ATOM 1580 C C . ALA A 1 203 ? 2.287 3.792 6.755 1.00 91.06 203 ALA A C 1
ATOM 1582 O O . ALA A 1 203 ? 1.266 4.449 6.943 1.00 91.06 203 ALA A O 1
ATOM 1583 N N . ALA A 1 204 ? 2.320 2.458 6.790 1.00 91.56 204 ALA A N 1
ATOM 1584 C CA . ALA A 1 204 ? 1.200 1.599 7.149 1.00 91.56 204 ALA A CA 1
ATOM 1585 C C . ALA A 1 204 ? 1.039 1.389 8.668 1.00 91.56 204 ALA A C 1
ATOM 1587 O O . ALA A 1 204 ? 0.182 0.617 9.095 1.00 91.56 204 ALA A O 1
ATOM 1588 N N . ILE A 1 205 ? 1.836 2.078 9.495 1.00 87.81 205 ILE A N 1
ATOM 1589 C CA . ILE A 1 205 ? 1.723 2.046 10.958 1.00 87.81 205 ILE A CA 1
ATOM 1590 C C . ILE A 1 205 ? 0.909 3.260 11.427 1.00 87.81 205 ILE A C 1
ATOM 1592 O O . ILE A 1 205 ? 1.328 4.396 11.168 1.00 87.81 205 ILE A O 1
ATOM 1596 N N . PRO A 1 206 ? -0.209 3.062 12.149 1.00 87.06 206 PRO A N 1
ATOM 1597 C CA . PRO A 1 206 ? -0.919 4.159 12.796 1.00 87.06 206 PRO A CA 1
ATOM 1598 C C . PRO A 1 206 ? 0.012 4.934 13.729 1.00 87.06 206 PRO A C 1
ATOM 1600 O O . PRO A 1 206 ? 0.805 4.326 14.450 1.00 87.06 206 PRO A O 1
ATOM 1603 N N . TRP A 1 207 ? -0.108 6.262 13.756 1.00 82.44 207 TRP A N 1
ATOM 1604 C CA . TRP A 1 207 ? 0.712 7.151 14.588 1.00 82.44 207 TRP A CA 1
ATOM 1605 C C . TRP A 1 207 ? 0.849 6.668 16.044 1.00 82.44 207 TRP A C 1
ATOM 1607 O O . TRP A 1 207 ? 1.951 6.572 16.580 1.00 82.44 207 TRP A O 1
ATOM 1617 N N . GLU A 1 208 ? -0.260 6.279 16.667 1.00 81.50 208 GLU A N 1
ATOM 1618 C CA . GLU A 1 208 ? -0.317 5.817 18.052 1.00 81.50 208 GLU A CA 1
ATOM 1619 C C . GLU A 1 208 ? 0.406 4.475 18.292 1.00 81.50 208 GLU A C 1
ATOM 1621 O O . GLU A 1 208 ? 0.820 4.184 19.415 1.00 81.50 208 GLU A O 1
ATOM 1626 N N . GLN A 1 209 ? 0.616 3.677 17.240 1.00 79.12 209 GLN A N 1
ATOM 1627 C CA . GLN A 1 209 ? 1.286 2.372 17.294 1.00 79.12 209 GLN A CA 1
ATOM 1628 C C . GLN A 1 209 ? 2.782 2.445 16.947 1.00 79.12 209 GLN A C 1
ATOM 1630 O O . GLN A 1 209 ? 3.521 1.494 17.222 1.00 79.12 209 GLN A O 1
ATOM 1635 N N . GLN A 1 210 ? 3.268 3.576 16.421 1.00 74.19 210 GLN A N 1
ATOM 1636 C CA . GLN A 1 210 ? 4.678 3.756 16.035 1.00 74.19 210 GLN A CA 1
ATOM 1637 C C . GLN A 1 210 ? 5.651 3.579 17.209 1.00 74.19 210 GLN A C 1
ATOM 1639 O O . GLN A 1 210 ? 6.794 3.176 17.016 1.00 74.19 210 GLN A O 1
ATOM 1644 N N . ARG A 1 211 ? 5.204 3.825 18.448 1.00 63.78 211 ARG A N 1
ATOM 1645 C CA . ARG A 1 211 ? 6.039 3.664 19.650 1.00 63.78 211 ARG A CA 1
ATOM 1646 C C . ARG A 1 211 ? 6.335 2.212 20.018 1.00 63.78 211 ARG A C 1
ATOM 1648 O O . ARG A 1 211 ? 7.364 1.956 20.637 1.00 63.78 211 ARG A O 1
ATOM 1655 N N . PHE A 1 212 ? 5.441 1.285 19.681 1.00 57.69 212 PHE A N 1
ATOM 1656 C CA . PHE A 1 212 ? 5.503 -0.093 20.175 1.00 57.69 212 PHE A CA 1
ATOM 1657 C C . PHE A 1 212 ? 5.647 -1.137 19.059 1.00 57.69 212 PHE A C 1
ATOM 1659 O O . PHE A 1 212 ? 5.942 -2.289 19.367 1.00 57.69 212 PHE A O 1
ATOM 1666 N N . LEU A 1 213 ? 5.492 -0.745 17.783 1.00 60.81 213 LEU A N 1
ATOM 1667 C CA . LEU A 1 213 ? 5.589 -1.617 16.599 1.00 60.81 213 LEU A CA 1
ATOM 1668 C C . LEU A 1 213 ? 4.818 -2.939 16.764 1.00 60.81 213 LEU A C 1
ATOM 1670 O O . LEU A 1 213 ? 5.301 -4.013 16.411 1.00 60.81 213 LEU A O 1
ATOM 1674 N N . THR A 1 214 ? 3.612 -2.853 17.325 1.00 61.62 214 THR A N 1
ATOM 1675 C CA . THR A 1 214 ? 2.740 -4.001 17.623 1.00 61.62 214 THR A CA 1
ATOM 1676 C C . THR A 1 214 ? 1.839 -4.395 16.454 1.00 61.62 214 THR A C 1
ATOM 1678 O O . THR A 1 214 ? 1.061 -5.337 16.574 1.00 61.62 214 THR A O 1
ATOM 1681 N N . THR A 1 215 ? 1.923 -3.675 15.335 1.00 65.62 215 THR A N 1
ATOM 1682 C CA . THR A 1 215 ? 1.073 -3.857 14.157 1.00 65.62 215 THR A CA 1
ATOM 1683 C C . THR A 1 215 ? 1.344 -5.222 13.506 1.00 65.62 215 THR A C 1
ATOM 1685 O O . THR A 1 215 ? 2.475 -5.443 13.042 1.00 65.62 215 THR A O 1
ATOM 1688 N N . PRO A 1 216 ? 0.354 -6.141 13.458 1.00 74.56 216 PRO A N 1
ATOM 1689 C CA . PRO A 1 216 ? 0.503 -7.406 12.753 1.00 74.56 216 PRO A CA 1
ATOM 1690 C C . PRO A 1 216 ? 0.817 -7.160 11.280 1.00 74.56 216 PRO A C 1
ATOM 1692 O O . PRO A 1 216 ? 0.497 -6.115 10.703 1.00 74.56 216 PRO A O 1
ATOM 1695 N N . TYR A 1 217 ? 1.461 -8.137 10.659 1.00 82.12 217 TYR A N 1
ATOM 1696 C CA . TYR A 1 217 ? 1.757 -8.061 9.242 1.00 82.12 217 TYR A CA 1
ATOM 1697 C C . TYR A 1 217 ? 1.449 -9.358 8.520 1.00 82.12 217 TYR A C 1
ATOM 1699 O O . TYR A 1 217 ? 1.355 -10.437 9.105 1.00 82.12 217 TYR A O 1
ATOM 1707 N N . VAL A 1 218 ? 1.317 -9.194 7.214 1.00 88.81 218 VAL A N 1
ATOM 1708 C CA . VAL A 1 218 ? 1.121 -10.239 6.217 1.00 88.81 218 VAL A CA 1
ATOM 1709 C C . VAL A 1 218 ? 2.215 -10.121 5.150 1.00 88.81 218 VAL A C 1
ATOM 1711 O O . VAL A 1 218 ? 3.044 -9.211 5.214 1.00 88.81 218 VAL A O 1
ATOM 1714 N N . ASN A 1 219 ? 2.244 -11.048 4.195 1.00 90.94 219 ASN A N 1
ATOM 1715 C CA . ASN A 1 219 ? 3.139 -11.001 3.034 1.00 90.94 219 ASN A CA 1
ATOM 1716 C C . ASN A 1 219 ? 2.331 -10.948 1.730 1.00 90.94 219 ASN A C 1
ATOM 1718 O O . ASN A 1 219 ? 2.571 -11.714 0.803 1.00 90.94 219 ASN A O 1
ATOM 1722 N N . GLU A 1 220 ? 1.319 -10.082 1.708 1.00 93.56 220 GLU A N 1
ATOM 1723 C CA . GLU A 1 220 ? 0.462 -9.877 0.541 1.00 93.56 220 GLU A CA 1
ATOM 1724 C C . GLU A 1 220 ? 0.789 -8.566 -0.165 1.00 93.56 220 GLU A C 1
ATOM 1726 O O . GLU A 1 220 ? 1.130 -7.561 0.468 1.00 93.56 220 GLU A O 1
ATOM 1731 N N . ARG A 1 221 ? 0.601 -8.532 -1.481 1.00 95.44 221 ARG A N 1
ATOM 1732 C CA . ARG A 1 221 ? 0.618 -7.278 -2.239 1.00 95.44 221 ARG A CA 1
ATOM 1733 C C . ARG A 1 221 ? -0.609 -6.428 -1.906 1.00 95.44 221 ARG A C 1
ATOM 1735 O O . ARG A 1 221 ? -1.619 -6.929 -1.414 1.00 95.44 221 ARG A O 1
ATOM 1742 N N . HIS A 1 222 ? -0.522 -5.126 -2.181 1.00 95.19 222 HIS A N 1
ATOM 1743 C CA . HIS A 1 222 ? -1.522 -4.140 -1.759 1.00 95.19 222 HIS A CA 1
ATOM 1744 C C . HIS A 1 222 ? -2.964 -4.531 -2.114 1.00 95.19 222 HIS A C 1
ATOM 1746 O O . HIS A 1 222 ? -3.844 -4.403 -1.269 1.00 95.19 222 HIS A O 1
ATOM 1752 N N . GLY A 1 223 ? -3.212 -5.006 -3.340 1.00 91.62 223 GLY A N 1
ATOM 1753 C CA . GLY A 1 223 ? -4.539 -5.452 -3.777 1.00 91.62 223 GLY A CA 1
ATOM 1754 C C . GLY A 1 223 ? -4.983 -6.750 -3.089 1.00 91.62 223 GLY A C 1
ATOM 1755 O O . GLY A 1 223 ? -5.976 -6.722 -2.361 1.00 91.62 223 GLY A O 1
ATOM 1756 N N . PRO A 1 224 ? -4.247 -7.865 -3.258 1.00 92.69 224 PRO A N 1
ATOM 1757 C CA . PRO A 1 224 ? -4.602 -9.172 -2.689 1.00 92.69 224 PRO A CA 1
ATOM 1758 C C . PRO A 1 224 ? -4.701 -9.233 -1.161 1.00 92.69 224 PRO A C 1
ATOM 1760 O O . PRO A 1 224 ? -5.356 -10.127 -0.634 1.00 92.69 224 PRO A O 1
ATOM 1763 N N . MET A 1 225 ? -4.133 -8.264 -0.437 1.00 92.62 225 MET A N 1
ATOM 1764 C CA . MET A 1 225 ? -4.201 -8.182 1.027 1.00 92.62 225 MET A CA 1
ATOM 1765 C C . MET A 1 225 ? -5.620 -8.295 1.603 1.00 92.62 225 MET A C 1
ATOM 1767 O O . MET A 1 225 ? -5.790 -8.785 2.717 1.00 92.62 225 MET A O 1
ATOM 1771 N N . VAL A 1 226 ? -6.645 -7.877 0.856 1.00 90.38 226 VAL A N 1
ATOM 1772 C CA . VAL A 1 226 ? -8.054 -8.011 1.271 1.00 90.38 226 VAL A CA 1
ATOM 1773 C C . VAL A 1 226 ? -8.499 -9.463 1.466 1.00 90.38 226 VAL A C 1
ATOM 1775 O O . VAL A 1 226 ? -9.447 -9.710 2.205 1.00 90.38 226 VAL A O 1
ATOM 1778 N N . ALA A 1 227 ? -7.815 -10.409 0.822 1.00 89.75 227 ALA A N 1
ATOM 1779 C CA . ALA A 1 227 ? -8.077 -11.841 0.885 1.00 89.75 227 ALA A CA 1
ATOM 1780 C C . ALA A 1 227 ? -7.049 -12.594 1.749 1.00 89.75 227 ALA A C 1
ATOM 1782 O O . ALA A 1 227 ? -7.037 -13.823 1.760 1.00 89.75 227 ALA A O 1
ATOM 1783 N N . ALA A 1 228 ? -6.186 -11.881 2.482 1.00 88.56 228 ALA A N 1
ATOM 1784 C CA . ALA A 1 228 ? -5.208 -12.507 3.360 1.00 88.56 228 ALA A CA 1
ATOM 1785 C C . ALA A 1 228 ? -5.925 -13.373 4.408 1.00 88.56 228 ALA A C 1
ATOM 1787 O O . ALA A 1 228 ? -6.642 -12.837 5.259 1.00 88.56 228 ALA A O 1
ATOM 1788 N N . ALA A 1 229 ? -5.686 -14.689 4.389 1.00 86.25 229 ALA A N 1
ATOM 1789 C CA . ALA A 1 229 ? -6.332 -15.646 5.295 1.00 86.25 229 ALA A CA 1
ATOM 1790 C C . ALA A 1 229 ? -6.240 -15.198 6.759 1.00 86.25 229 ALA A C 1
ATOM 1792 O O . ALA A 1 229 ? -7.233 -15.182 7.478 1.00 86.25 229 ALA A O 1
ATOM 1793 N N . ARG A 1 230 ? -5.069 -14.691 7.158 1.00 82.81 230 ARG A N 1
ATOM 1794 C CA . ARG A 1 230 ? -4.850 -14.168 8.505 1.00 82.81 230 ARG A CA 1
ATOM 1795 C C . ARG A 1 230 ? -5.781 -13.011 8.872 1.00 82.81 230 ARG A C 1
ATOM 1797 O O . ARG A 1 230 ? -6.282 -12.965 9.989 1.00 82.81 230 ARG A O 1
ATOM 1804 N N . CYS A 1 231 ? -5.990 -12.067 7.954 1.00 85.12 231 CYS A N 1
ATOM 1805 C CA . CYS A 1 231 ? -6.885 -10.938 8.204 1.00 85.12 231 CYS A CA 1
ATOM 1806 C C . CYS A 1 231 ? -8.321 -11.435 8.398 1.00 85.12 231 CYS A C 1
ATOM 1808 O O . CYS A 1 231 ? -9.019 -10.948 9.280 1.00 85.12 231 CYS A O 1
ATOM 1810 N N . ILE A 1 232 ? -8.741 -12.423 7.604 1.00 88.31 232 ILE A N 1
ATOM 1811 C CA . ILE A 1 232 ? -10.073 -13.030 7.691 1.00 88.31 232 ILE A CA 1
ATOM 1812 C C . ILE A 1 232 ? -10.246 -13.761 9.028 1.00 88.31 232 ILE A C 1
ATOM 1814 O O . ILE A 1 232 ? -11.185 -13.453 9.756 1.00 88.31 232 ILE A O 1
ATOM 1818 N N . GLU A 1 233 ? -9.317 -14.651 9.389 1.00 86.75 233 GLU A N 1
ATOM 1819 C CA . GLU A 1 233 ? -9.326 -15.397 10.659 1.00 86.75 233 GLU A CA 1
ATOM 1820 C C . GLU A 1 233 ? -9.429 -14.460 11.870 1.00 86.75 233 GLU A C 1
ATOM 1822 O O . GLU A 1 233 ? -10.215 -14.671 12.793 1.00 86.75 233 GLU A O 1
ATOM 1827 N N . ASP A 1 234 ? -8.658 -13.378 11.856 1.00 84.00 234 ASP A N 1
ATOM 1828 C CA . ASP A 1 234 ? -8.636 -12.414 12.947 1.00 84.00 234 ASP A CA 1
ATOM 1829 C C . ASP A 1 234 ? -9.927 -11.586 13.035 1.00 84.00 234 ASP A C 1
ATOM 1831 O O . ASP A 1 234 ? -10.408 -11.294 14.134 1.00 84.00 234 ASP A O 1
ATOM 1835 N N . ILE A 1 235 ? -10.515 -11.229 11.888 1.00 85.69 235 ILE A N 1
ATOM 1836 C CA . ILE A 1 235 ? -11.835 -10.593 11.828 1.00 85.69 235 ILE A CA 1
ATOM 1837 C C . ILE A 1 235 ? -12.899 -11.549 12.381 1.00 85.69 235 ILE A C 1
ATOM 1839 O O . ILE A 1 235 ? -13.751 -11.115 13.154 1.00 85.69 235 ILE A O 1
ATOM 1843 N N . GLU A 1 236 ? -12.851 -12.840 12.051 1.00 87.94 236 GLU A N 1
ATOM 1844 C CA . GLU A 1 236 ? -13.784 -13.840 12.583 1.00 87.94 236 GLU A CA 1
ATOM 1845 C C . GLU A 1 236 ? -13.691 -13.956 14.110 1.00 87.94 236 GLU A C 1
ATOM 1847 O O . GLU A 1 236 ? -14.719 -13.919 14.792 1.00 87.94 236 GLU A O 1
ATOM 1852 N N . VAL A 1 237 ? -12.475 -14.011 14.663 1.00 83.88 237 VAL A N 1
ATOM 1853 C CA . VAL A 1 237 ? -12.240 -14.011 16.119 1.00 83.88 237 VAL A CA 1
ATOM 1854 C C . VAL A 1 237 ? -12.828 -12.756 16.772 1.00 83.88 237 VAL A C 1
ATOM 1856 O O . VAL A 1 237 ? -13.512 -12.842 17.798 1.00 83.88 237 VAL A O 1
ATOM 1859 N N . LEU A 1 238 ? -12.618 -11.592 16.152 1.00 83.06 238 LEU A N 1
ATOM 1860 C CA . LEU A 1 238 ? -13.123 -10.309 16.633 1.00 83.06 238 LEU A CA 1
ATOM 1861 C C . LEU A 1 238 ? -14.660 -10.227 16.585 1.00 83.06 238 LEU A C 1
ATOM 1863 O O . LEU A 1 238 ? -15.295 -9.697 17.504 1.00 83.06 238 LEU A O 1
ATOM 1867 N N . LEU A 1 239 ? -15.284 -10.789 15.548 1.00 85.12 239 LEU A N 1
ATOM 1868 C CA . LEU A 1 239 ? -16.741 -10.876 15.435 1.00 85.12 239 LEU A CA 1
ATOM 1869 C C . LEU A 1 239 ? -17.346 -11.801 16.500 1.00 85.12 239 LEU A C 1
ATOM 1871 O O . LEU A 1 239 ? -18.423 -11.502 17.021 1.00 85.12 239 LEU A O 1
ATOM 1875 N N . GLN A 1 240 ? -16.636 -12.866 16.880 1.00 84.56 240 GLN A N 1
ATOM 1876 C CA . GLN A 1 240 ? -17.036 -13.804 17.936 1.00 84.56 240 GLN A CA 1
ATOM 1877 C C . GLN A 1 240 ? -16.864 -13.244 19.361 1.00 84.56 240 GLN A C 1
ATOM 1879 O O . GLN A 1 240 ? -17.279 -13.892 20.321 1.00 84.56 240 GLN A O 1
ATOM 1884 N N . GLY A 1 241 ? -16.272 -12.054 19.529 1.00 74.06 241 GLY A N 1
ATOM 1885 C CA . GLY A 1 241 ? -16.052 -11.433 20.843 1.00 74.06 241 GLY A CA 1
ATOM 1886 C C . GLY A 1 241 ? -14.969 -12.121 21.681 1.00 74.06 241 GLY A C 1
ATOM 1887 O O . GLY A 1 241 ? -14.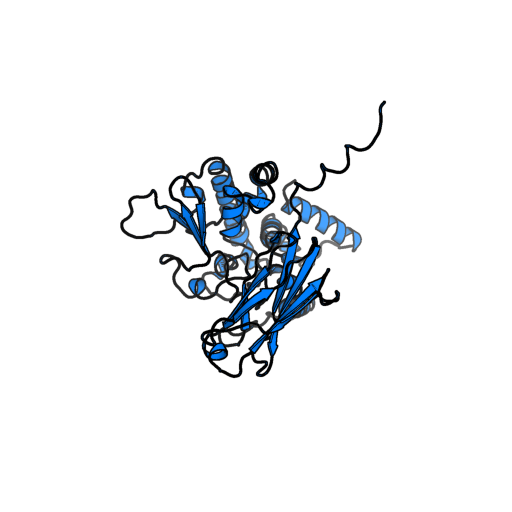903 -11.918 22.893 1.00 74.06 241 GLY A O 1
ATOM 1888 N N . SER A 1 242 ? -14.137 -12.950 21.048 1.00 59.91 242 SER A N 1
ATOM 1889 C CA . SER A 1 242 ? -12.985 -13.580 21.692 1.00 59.91 242 SER A CA 1
ATOM 1890 C C . SER A 1 242 ? -11.806 -12.600 21.733 1.00 59.91 242 SER A C 1
ATOM 1892 O O . SER A 1 242 ? -11.737 -11.687 20.917 1.00 59.91 242 SER A O 1
ATOM 1894 N N . GLY A 1 243 ? -10.938 -12.752 22.743 1.00 57.78 243 GLY A N 1
ATOM 1895 C CA . GLY A 1 243 ? -9.869 -11.813 23.116 1.00 57.78 243 GLY A CA 1
ATOM 1896 C C . GLY A 1 243 ? -8.807 -11.518 22.037 1.00 57.78 243 GLY A C 1
ATOM 1897 O O . GLY A 1 243 ? -9.007 -11.794 20.859 1.00 57.78 243 GLY A O 1
ATOM 1898 N N . PRO A 1 244 ? -7.663 -10.915 22.415 1.00 52.97 244 PRO A N 1
ATOM 1899 C CA . PRO A 1 244 ? -6.788 -10.231 21.472 1.00 52.97 244 PRO A CA 1
ATOM 1900 C C . PRO A 1 244 ? -6.313 -11.135 20.334 1.00 52.97 244 PRO A C 1
ATOM 1902 O O . PRO A 1 244 ? -5.799 -12.235 20.536 1.00 52.97 244 PRO A O 1
ATOM 1905 N N . VAL A 1 245 ? -6.455 -10.591 19.134 1.00 58.19 245 VAL A N 1
ATOM 1906 C CA . VAL A 1 245 ? -5.922 -11.115 17.886 1.00 58.19 245 VAL A CA 1
ATOM 1907 C C . VAL A 1 245 ? -4.395 -11.305 17.993 1.00 58.19 245 VAL A C 1
ATOM 1909 O O . VAL A 1 245 ? -3.677 -10.399 18.417 1.00 58.19 245 VAL A O 1
ATOM 1912 N N . THR A 1 246 ? -3.901 -12.503 17.657 1.00 55.50 246 THR A N 1
ATOM 1913 C CA . THR A 1 246 ? -2.490 -12.920 17.818 1.00 55.50 246 THR A CA 1
ATOM 1914 C C . THR A 1 246 ? -1.556 -12.460 16.678 1.00 55.50 246 THR A C 1
ATOM 1916 O O . THR A 1 246 ? -1.963 -11.822 15.715 1.00 55.50 246 THR A O 1
ATOM 1919 N N . THR A 1 247 ? -0.253 -12.720 16.824 1.00 52.91 247 THR A N 1
ATOM 1920 C CA . THR A 1 247 ? 0.842 -12.194 15.987 1.00 52.91 247 THR A CA 1
ATOM 1921 C C . THR A 1 247 ? 0.911 -12.860 14.599 1.00 52.91 247 THR A C 1
ATOM 1923 O O . THR A 1 247 ? 1.231 -14.047 14.524 1.00 52.91 247 THR A O 1
ATOM 1926 N N . GLY A 1 248 ? 0.651 -12.127 13.510 1.00 55.03 248 GLY A N 1
ATOM 1927 C CA . GLY A 1 248 ? 0.795 -12.624 12.124 1.00 55.03 248 GLY A CA 1
ATOM 1928 C C . GLY A 1 248 ? 2.244 -12.626 11.646 1.00 55.03 248 GLY A C 1
ATOM 1929 O O . GLY A 1 248 ? 2.913 -11.697 12.058 1.00 55.03 248 GLY A O 1
ATOM 1930 N N . VAL A 1 249 ? 2.665 -13.630 10.838 1.00 58.44 249 VAL A N 1
ATOM 1931 C CA . VAL A 1 249 ? 4.014 -13.996 10.288 1.00 58.44 249 VAL A CA 1
ATOM 1932 C C . VAL A 1 249 ? 5.199 -13.648 11.224 1.00 58.44 249 VAL A C 1
ATOM 1934 O O . VAL A 1 249 ? 5.121 -12.793 12.081 1.00 58.44 249 VAL A O 1
ATOM 1937 N N . ARG A 1 250 ? 6.359 -14.296 11.213 1.00 65.06 250 ARG A N 1
ATOM 1938 C CA . ARG A 1 250 ? 7.536 -13.809 11.984 1.00 65.06 250 ARG A CA 1
ATOM 1939 C C . ARG A 1 250 ? 8.518 -13.131 11.041 1.00 65.06 250 ARG A C 1
ATOM 1941 O O . ARG A 1 250 ? 8.600 -13.472 9.872 1.00 65.06 250 ARG A O 1
ATOM 1948 N N . SER A 1 251 ? 9.276 -12.137 11.514 1.00 64.88 251 SER A N 1
ATOM 1949 C CA . SER A 1 251 ? 10.319 -11.503 10.689 1.00 64.88 251 SER A CA 1
ATOM 1950 C C . SER A 1 251 ? 11.418 -12.488 10.333 1.00 64.88 251 SER A C 1
ATOM 1952 O O . SER A 1 251 ? 12.237 -12.223 9.466 1.00 64.88 251 SER A O 1
ATOM 1954 N N . THR A 1 252 ? 11.405 -13.637 10.997 1.00 76.81 252 THR A N 1
ATOM 1955 C CA . THR A 1 252 ? 12.233 -14.795 10.742 1.00 76.81 252 THR A CA 1
ATOM 1956 C C . THR A 1 252 ? 11.618 -15.801 9.780 1.00 76.81 252 THR A C 1
ATOM 1958 O O . THR A 1 252 ? 12.341 -16.724 9.432 1.00 76.81 252 THR A O 1
ATOM 1961 N N . ASP A 1 253 ? 10.345 -15.684 9.402 1.00 85.06 253 ASP A N 1
ATOM 1962 C CA . ASP A 1 253 ? 9.692 -16.653 8.520 1.00 85.06 253 ASP A CA 1
ATOM 1963 C C . ASP A 1 253 ? 10.010 -16.332 7.051 1.00 85.06 253 ASP A C 1
ATOM 1965 O O . ASP A 1 253 ? 10.075 -15.152 6.691 1.00 85.06 253 ASP A O 1
ATOM 1969 N N . PRO A 1 254 ? 10.232 -17.357 6.211 1.00 88.75 254 PRO A N 1
ATOM 1970 C CA . PRO A 1 254 ? 10.462 -17.190 4.780 1.00 88.75 254 PRO A CA 1
ATOM 1971 C C . PRO A 1 254 ? 9.231 -16.612 4.063 1.00 88.75 254 PRO A C 1
ATOM 1973 O O . PRO A 1 254 ? 8.091 -16.973 4.349 1.00 88.75 254 PRO A O 1
ATOM 1976 N N . ALA A 1 255 ? 9.473 -15.719 3.110 1.00 91.69 255 ALA A N 1
ATOM 1977 C CA . ALA A 1 255 ? 8.468 -14.970 2.371 1.00 91.69 255 ALA A CA 1
ATOM 1978 C C . ALA A 1 255 ? 8.999 -14.553 0.991 1.00 91.69 255 ALA A C 1
ATOM 1980 O O . ALA A 1 255 ? 10.198 -14.315 0.836 1.00 91.69 255 ALA A O 1
ATOM 1981 N N . ILE A 1 256 ? 8.112 -14.413 0.002 1.00 93.94 256 ILE A N 1
ATOM 1982 C CA . ILE A 1 256 ? 8.461 -13.910 -1.334 1.00 93.94 256 ILE A CA 1
ATOM 1983 C C . ILE A 1 256 ? 8.129 -12.415 -1.414 1.00 93.94 256 ILE A C 1
ATOM 1985 O O . ILE A 1 256 ? 6.967 -12.015 -1.340 1.00 93.94 256 ILE A O 1
ATOM 1989 N N . GLY A 1 257 ? 9.151 -11.585 -1.607 1.00 94.56 257 GLY A N 1
ATOM 1990 C CA . GLY A 1 257 ? 9.035 -10.172 -1.944 1.00 94.56 257 GLY A CA 1
ATOM 1991 C C . GLY A 1 257 ? 8.885 -9.983 -3.451 1.00 94.56 257 GLY A C 1
ATOM 1992 O O . GLY A 1 257 ? 9.876 -9.940 -4.172 1.00 94.56 257 GLY A O 1
ATOM 1993 N N . LEU A 1 258 ? 7.644 -9.870 -3.924 1.00 96.25 258 LEU A N 1
ATOM 1994 C CA . LEU A 1 258 ? 7.304 -9.633 -5.333 1.00 96.25 258 LEU A CA 1
ATOM 1995 C C . LEU A 1 258 ? 7.411 -8.152 -5.731 1.00 96.25 258 LEU A C 1
ATOM 1997 O O . LEU A 1 258 ? 6.824 -7.288 -5.068 1.00 96.25 258 LEU A O 1
ATOM 2001 N N . ASP A 1 259 ? 8.091 -7.886 -6.846 1.00 95.94 259 ASP A N 1
ATOM 2002 C CA . ASP A 1 259 ? 8.127 -6.608 -7.551 1.00 95.94 259 ASP A CA 1
ATOM 2003 C C . ASP A 1 259 ? 7.588 -6.737 -8.982 1.00 95.94 259 ASP A C 1
ATOM 2005 O O . ASP A 1 259 ? 8.196 -7.362 -9.854 1.00 95.94 259 ASP A O 1
ATOM 2009 N N . VAL A 1 260 ? 6.446 -6.095 -9.202 1.00 95.44 260 VAL A N 1
ATOM 2010 C CA . VAL A 1 260 ? 5.742 -5.971 -10.476 1.00 95.44 260 VAL A CA 1
ATOM 2011 C C . VAL A 1 260 ? 5.035 -4.612 -10.491 1.00 95.44 260 VAL A C 1
ATOM 2013 O O . VAL A 1 260 ? 4.661 -4.092 -9.429 1.00 95.44 260 VAL A O 1
ATOM 2016 N N . ALA A 1 261 ? 4.907 -3.999 -11.669 1.00 92.56 261 ALA A N 1
ATOM 2017 C CA . ALA A 1 261 ? 4.172 -2.749 -11.833 1.00 92.56 261 ALA A CA 1
ATOM 2018 C C . ALA A 1 261 ? 2.660 -2.999 -11.954 1.00 92.56 261 ALA A C 1
ATOM 2020 O O . ALA A 1 261 ? 2.232 -4.023 -12.473 1.00 92.56 261 ALA A O 1
ATOM 2021 N N . ASP A 1 262 ? 1.848 -2.028 -11.528 1.00 89.62 262 ASP A N 1
ATOM 2022 C CA . ASP A 1 262 ? 0.383 -2.138 -11.610 1.00 89.62 262 ASP A CA 1
ATOM 2023 C C . ASP A 1 262 ? -0.117 -2.183 -13.070 1.00 89.62 262 ASP A C 1
ATOM 2025 O O . ASP A 1 262 ? -1.191 -2.715 -13.339 1.00 89.62 262 ASP A O 1
ATOM 2029 N N . ALA A 1 263 ? 0.627 -1.575 -14.005 1.00 90.25 263 ALA A N 1
ATOM 2030 C CA . ALA A 1 263 ? 0.214 -1.405 -15.393 1.00 90.25 263 ALA A CA 1
ATOM 2031 C C . ALA A 1 263 ? 1.389 -1.485 -16.379 1.00 90.25 263 ALA A C 1
ATOM 2033 O O . ALA A 1 263 ? 2.451 -0.907 -16.133 1.00 90.25 263 ALA A O 1
ATOM 2034 N N . TYR A 1 264 ? 1.149 -2.127 -17.521 1.00 90.88 264 TYR A N 1
ATOM 2035 C CA . TYR A 1 264 ? 2.080 -2.269 -18.641 1.00 90.88 264 TYR A CA 1
ATOM 2036 C C . TYR A 1 264 ? 1.407 -1.847 -19.958 1.00 90.88 264 TYR A C 1
ATOM 2038 O O . TYR A 1 264 ? 0.178 -1.922 -20.068 1.00 90.88 264 TYR A O 1
ATOM 2046 N N . PRO A 1 265 ? 2.173 -1.402 -20.968 1.00 90.38 265 PRO A N 1
ATOM 2047 C CA . PRO A 1 265 ? 1.647 -1.259 -22.319 1.00 90.38 265 PRO A CA 1
ATOM 2048 C C . PRO A 1 265 ? 1.198 -2.611 -22.862 1.00 90.38 265 PRO A C 1
ATOM 2050 O O . PRO A 1 265 ? 1.908 -3.611 -22.736 1.00 90.38 265 PRO A O 1
ATOM 2053 N N . ALA A 1 266 ? 0.027 -2.640 -23.494 1.00 91.62 266 ALA A N 1
ATOM 2054 C CA . ALA A 1 266 ? -0.377 -3.795 -24.278 1.00 91.62 266 ALA A CA 1
ATOM 2055 C C . ALA A 1 266 ? 0.659 -4.059 -25.380 1.00 91.62 266 ALA A C 1
ATOM 2057 O O . ALA A 1 266 ? 1.223 -3.138 -25.973 1.00 91.62 266 ALA A O 1
ATOM 2058 N N . HIS A 1 267 ? 0.889 -5.337 -25.651 1.00 94.06 267 HIS A N 1
ATOM 2059 C CA . HIS A 1 267 ? 1.856 -5.854 -26.612 1.00 94.06 267 HIS A CA 1
ATOM 2060 C C . HIS A 1 267 ? 3.328 -5.541 -26.290 1.00 94.06 267 HIS A C 1
ATOM 2062 O O . HIS A 1 267 ? 4.201 -5.771 -27.130 1.00 94.06 267 HIS A O 1
ATOM 2068 N N . GLU A 1 268 ? 3.630 -5.119 -25.060 1.00 93.19 268 GLU A N 1
ATOM 2069 C CA . GLU A 1 268 ? 4.995 -5.045 -24.543 1.00 93.19 268 GLU A CA 1
ATOM 2070 C C . GLU A 1 268 ? 5.265 -6.131 -23.485 1.00 93.19 268 GLU A C 1
ATOM 2072 O O . GLU A 1 268 ? 4.344 -6.556 -22.784 1.00 93.19 268 GLU A O 1
ATOM 2077 N N . PRO A 1 269 ? 6.517 -6.618 -23.367 1.00 94.81 269 PRO A N 1
AT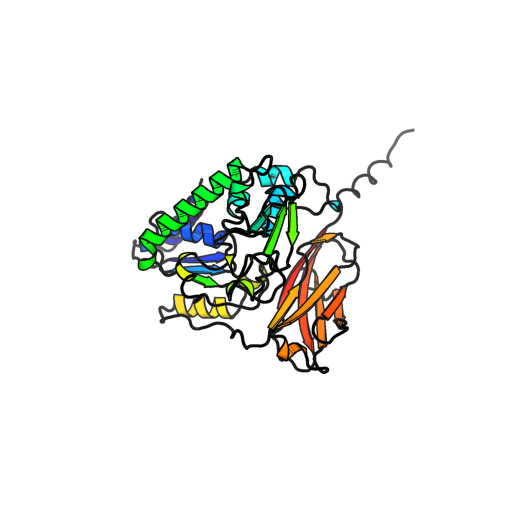OM 2078 C CA . PRO A 1 269 ? 6.891 -7.587 -22.340 1.00 94.81 269 PRO A CA 1
ATOM 2079 C C . PRO A 1 269 ? 6.674 -7.067 -20.915 1.00 94.81 269 PRO A C 1
ATOM 2081 O O . PRO A 1 269 ? 6.869 -5.883 -20.637 1.00 94.81 269 PRO A O 1
ATOM 2084 N N . VAL A 1 270 ? 6.367 -7.983 -19.996 1.00 95.31 270 VAL A N 1
ATOM 2085 C CA . VAL A 1 270 ? 6.172 -7.680 -18.572 1.00 95.31 270 VAL A CA 1
ATOM 2086 C C . VAL A 1 270 ? 7.389 -8.137 -17.778 1.00 95.31 270 VAL A C 1
ATOM 2088 O O . VAL A 1 270 ? 7.688 -9.328 -17.718 1.00 95.31 270 VAL A O 1
ATOM 2091 N N . ASP A 1 271 ? 8.080 -7.191 -17.146 1.00 96.44 271 ASP A N 1
ATOM 2092 C CA . ASP A 1 271 ? 9.194 -7.491 -16.247 1.00 96.44 271 ASP A CA 1
ATOM 2093 C C . ASP A 1 271 ? 8.676 -7.781 -14.834 1.00 96.44 271 ASP A C 1
ATOM 2095 O O . ASP A 1 271 ? 7.979 -6.956 -14.235 1.00 96.44 271 ASP A O 1
ATOM 2099 N N . VAL A 1 272 ? 9.054 -8.940 -14.297 1.00 97.12 272 VAL A N 1
ATOM 2100 C CA . VAL A 1 272 ? 8.737 -9.394 -12.939 1.00 97.12 272 VAL A CA 1
ATOM 2101 C C . VAL A 1 272 ? 10.039 -9.701 -12.216 1.00 97.12 272 VAL A C 1
ATOM 2103 O O . VAL A 1 272 ? 10.917 -10.362 -12.771 1.00 97.12 272 VAL A O 1
ATOM 2106 N N . SER A 1 273 ? 10.172 -9.273 -10.961 1.00 96.12 273 SER A N 1
ATOM 2107 C CA . SER A 1 273 ? 11.263 -9.745 -10.106 1.00 96.12 273 SER A CA 1
ATOM 2108 C C . SER A 1 273 ? 10.781 -10.125 -8.716 1.00 96.12 273 SER A C 1
ATOM 2110 O O . SER A 1 273 ? 9.773 -9.612 -8.238 1.00 96.12 273 SER A O 1
ATOM 2112 N N . ALA A 1 274 ? 11.492 -11.044 -8.076 1.00 95.50 274 ALA A N 1
ATOM 2113 C CA . ALA A 1 274 ? 11.165 -11.539 -6.752 1.00 95.50 274 ALA A CA 1
ATOM 2114 C C . ALA A 1 274 ? 12.435 -11.802 -5.935 1.00 95.50 274 ALA A C 1
ATOM 2116 O O . ALA A 1 274 ? 13.485 -12.137 -6.482 1.00 95.50 274 ALA A O 1
ATOM 2117 N N . GLU A 1 275 ? 12.326 -11.665 -4.619 1.00 92.56 275 GLU A N 1
ATOM 2118 C CA . GLU A 1 275 ? 13.376 -11.995 -3.652 1.00 92.56 275 GLU A CA 1
ATOM 2119 C C . GLU A 1 275 ? 12.784 -12.858 -2.540 1.00 92.56 275 GLU A C 1
ATOM 2121 O O . GLU A 1 275 ? 11.673 -12.592 -2.083 1.00 92.56 275 GLU A O 1
ATOM 2126 N N . ILE A 1 276 ? 13.524 -13.855 -2.055 1.00 90.75 276 ILE A N 1
ATOM 2127 C CA . ILE A 1 276 ? 13.126 -14.597 -0.854 1.00 90.75 276 ILE A CA 1
ATOM 2128 C C . ILE A 1 276 ? 13.734 -13.930 0.373 1.00 90.75 276 ILE A C 1
ATOM 2130 O O . ILE A 1 276 ? 14.938 -13.673 0.443 1.00 90.75 276 ILE A O 1
ATOM 2134 N N . ARG A 1 277 ? 12.881 -13.646 1.356 1.00 87.88 277 ARG A N 1
ATOM 2135 C CA . ARG A 1 277 ? 13.221 -12.923 2.580 1.00 87.88 277 ARG A CA 1
ATOM 2136 C C . ARG A 1 277 ? 12.820 -13.732 3.815 1.00 87.88 277 ARG A C 1
ATOM 2138 O O . ARG A 1 277 ? 11.773 -14.361 3.785 1.00 87.88 277 ARG A O 1
ATOM 2145 N N . PRO A 1 278 ? 13.584 -13.679 4.920 1.00 86.44 278 PRO A N 1
ATOM 2146 C CA . PRO A 1 278 ? 14.933 -13.115 5.033 1.00 86.44 278 PRO A CA 1
ATOM 2147 C C . PRO A 1 278 ? 15.955 -13.784 4.101 1.00 86.44 278 PRO A C 1
ATOM 2149 O O . PRO A 1 278 ? 15.797 -14.944 3.734 1.00 86.44 278 PRO A O 1
ATOM 2152 N N . GLU A 1 279 ? 17.029 -13.070 3.765 1.00 85.75 279 GLU A N 1
ATOM 2153 C CA . GLU A 1 279 ? 17.998 -13.422 2.709 1.00 85.75 279 GLU A CA 1
ATOM 2154 C C . GLU A 1 279 ? 18.610 -14.823 2.897 1.00 85.75 279 GLU A C 1
ATOM 2156 O O . GLU A 1 279 ? 18.918 -15.518 1.930 1.00 85.75 279 GLU A O 1
ATOM 2161 N N . LYS A 1 280 ? 18.727 -15.279 4.152 1.00 85.44 280 LYS A N 1
ATOM 2162 C CA . LYS A 1 280 ? 19.228 -16.618 4.503 1.00 85.44 280 LYS A CA 1
ATOM 2163 C C . LYS A 1 280 ? 18.423 -17.771 3.882 1.00 85.44 280 LYS A C 1
ATOM 2165 O O . LYS A 1 280 ? 18.973 -18.857 3.753 1.00 85.44 280 LYS A O 1
ATOM 2170 N N . TYR A 1 281 ? 17.145 -17.560 3.551 1.00 84.75 281 TYR A N 1
ATOM 2171 C CA . TYR A 1 281 ? 16.296 -18.580 2.923 1.00 84.75 281 TYR A CA 1
ATOM 2172 C C . TYR A 1 281 ? 16.438 -18.600 1.400 1.00 84.75 281 TYR A C 1
ATOM 2174 O O . TYR A 1 281 ? 16.265 -19.652 0.801 1.00 84.75 281 TYR A O 1
ATOM 2182 N N . GLY A 1 282 ? 16.799 -17.470 0.782 1.00 80.06 282 GLY A N 1
ATOM 2183 C CA . GLY A 1 282 ? 17.049 -17.403 -0.659 1.00 80.06 282 GLY A CA 1
ATOM 2184 C C . GLY A 1 282 ? 18.372 -18.054 -1.062 1.00 80.06 282 GLY A C 1
ATOM 2185 O O . GLY A 1 282 ? 18.443 -18.681 -2.105 1.00 80.06 282 GLY A O 1
ATOM 2186 N N . ALA A 1 283 ? 19.390 -18.003 -0.197 1.00 77.31 283 ALA A N 1
ATOM 2187 C CA . ALA A 1 283 ? 20.768 -18.407 -0.508 1.00 77.31 283 ALA A CA 1
ATOM 2188 C C . ALA A 1 283 ? 21.000 -19.904 -0.839 1.00 77.31 283 ALA A C 1
ATOM 2190 O O . ALA A 1 283 ? 22.144 -20.305 -1.064 1.00 77.31 283 ALA A O 1
ATOM 2191 N N . SER A 1 284 ? 19.964 -20.747 -0.836 1.00 77.88 284 SER A N 1
ATOM 2192 C CA . SER A 1 284 ? 20.088 -22.163 -1.191 1.00 77.88 284 SER A CA 1
ATOM 2193 C C . SER A 1 284 ? 20.058 -22.359 -2.715 1.00 77.88 284 SER A C 1
ATOM 2195 O O . SER A 1 284 ? 19.150 -21.859 -3.380 1.00 77.88 284 SER A O 1
ATOM 2197 N N . PRO A 1 285 ? 20.981 -23.153 -3.294 1.00 77.12 285 PRO A N 1
ATOM 2198 C CA . PRO A 1 285 ? 21.003 -23.433 -4.728 1.00 77.12 285 PRO A CA 1
ATOM 2199 C C . PRO A 1 285 ? 19.828 -24.299 -5.199 1.00 77.12 285 PRO A C 1
ATOM 2201 O O . PRO A 1 285 ? 19.684 -24.479 -6.408 1.00 77.12 285 PRO A O 1
ATOM 2204 N N . ASP A 1 286 ? 19.002 -24.826 -4.294 1.00 82.31 286 ASP A N 1
ATOM 2205 C CA . ASP A 1 286 ? 17.820 -25.638 -4.615 1.00 82.31 286 ASP A CA 1
ATOM 2206 C C . ASP A 1 286 ? 16.547 -24.798 -4.770 1.00 82.31 286 ASP A C 1
ATOM 2208 O O . ASP A 1 286 ? 15.533 -25.277 -5.276 1.00 82.31 286 ASP A O 1
ATOM 2212 N N . VAL A 1 287 ? 16.602 -23.528 -4.374 1.00 86.56 287 VAL A N 1
ATOM 2213 C CA . VAL A 1 287 ? 15.466 -22.618 -4.461 1.00 86.56 287 VAL A CA 1
ATOM 2214 C C . VAL A 1 287 ? 15.249 -22.217 -5.917 1.00 86.56 287 VAL A C 1
ATOM 2216 O O . VAL A 1 287 ? 16.145 -21.716 -6.608 1.00 86.56 287 VAL A O 1
ATOM 2219 N N . ARG A 1 288 ? 14.037 -22.452 -6.411 1.00 91.25 288 ARG A N 1
ATOM 2220 C CA . ARG A 1 288 ? 13.588 -22.040 -7.743 1.00 91.25 288 ARG A CA 1
ATOM 2221 C C . ARG A 1 288 ? 12.263 -21.319 -7.594 1.00 91.25 288 ARG A C 1
ATOM 2223 O O . ARG A 1 288 ? 11.411 -21.775 -6.838 1.00 91.25 288 ARG A O 1
ATOM 2230 N N . LEU A 1 289 ? 12.078 -20.233 -8.337 1.00 94.88 289 LEU A N 1
ATOM 2231 C CA . LEU A 1 289 ? 10.794 -19.549 -8.422 1.00 94.88 289 LEU A CA 1
ATOM 2232 C C . LEU A 1 289 ? 10.167 -19.790 -9.791 1.00 94.88 289 LEU A C 1
ATOM 2234 O O . LEU A 1 289 ? 10.851 -19.764 -10.814 1.00 94.88 289 LEU A O 1
ATOM 2238 N N . THR A 1 290 ? 8.859 -20.012 -9.795 1.00 96.12 290 THR A N 1
ATOM 2239 C CA . THR A 1 290 ? 8.033 -20.092 -10.999 1.00 96.12 290 THR A CA 1
ATOM 2240 C C . THR A 1 290 ? 7.005 -18.976 -10.955 1.00 96.12 290 THR A C 1
ATOM 2242 O O . THR A 1 290 ? 6.423 -18.693 -9.907 1.00 96.12 290 THR A O 1
ATOM 2245 N N . CYS A 1 291 ? 6.776 -18.351 -12.104 1.00 96.81 291 CYS A N 1
ATOM 2246 C CA . CYS A 1 291 ? 5.721 -17.371 -12.290 1.00 96.81 291 CYS A CA 1
ATOM 2247 C C . CYS A 1 291 ? 4.588 -17.974 -13.127 1.00 96.81 291 CYS A C 1
ATOM 2249 O O . CYS A 1 291 ? 4.816 -18.642 -14.138 1.00 96.81 291 CYS A O 1
ATOM 2251 N N . VAL A 1 292 ? 3.354 -17.743 -12.691 1.00 97.25 292 VAL A N 1
ATOM 2252 C CA . VAL A 1 292 ? 2.132 -18.145 -13.386 1.00 97.25 292 VAL A CA 1
ATOM 2253 C C . VAL A 1 292 ? 1.295 -16.900 -13.604 1.00 97.25 292 VAL A C 1
ATOM 2255 O O . VAL A 1 292 ? 0.969 -16.199 -12.651 1.00 97.25 292 VAL A O 1
ATOM 2258 N N . LEU A 1 293 ? 0.942 -16.629 -14.855 1.00 97.19 293 LEU A N 1
ATOM 2259 C CA . LEU A 1 293 ? 0.083 -15.515 -15.226 1.00 97.19 293 LEU A CA 1
ATOM 2260 C C . LEU A 1 293 ? -1.241 -16.051 -15.761 1.00 97.19 293 LEU A C 1
ATOM 2262 O O . LEU A 1 293 ? -1.265 -16.888 -16.670 1.00 97.19 293 LEU A O 1
ATOM 2266 N N . ARG A 1 294 ? -2.342 -15.540 -15.217 1.00 97.25 294 ARG A N 1
ATOM 2267 C CA . ARG A 1 294 ? -3.712 -15.866 -15.615 1.00 97.25 294 ARG A CA 1
ATOM 2268 C C . ARG A 1 294 ? -4.438 -14.620 -16.083 1.00 97.25 294 ARG A C 1
ATOM 2270 O O . ARG A 1 294 ? -4.183 -13.531 -15.580 1.00 97.25 294 ARG A O 1
ATOM 2277 N N . ARG A 1 295 ? -5.330 -14.776 -17.055 1.00 94.75 295 ARG A N 1
ATOM 2278 C CA . ARG A 1 295 ? -6.175 -13.683 -17.552 1.00 94.75 295 ARG A CA 1
ATOM 2279 C C . ARG A 1 295 ? -7.466 -13.603 -16.741 1.00 94.75 295 ARG A C 1
ATOM 2281 O O . ARG A 1 295 ? -8.049 -14.639 -16.471 1.00 94.75 295 ARG A O 1
ATOM 2288 N N . ASP A 1 296 ? -7.931 -12.399 -16.419 1.00 88.25 296 ASP A N 1
ATOM 2289 C CA . ASP A 1 296 ? -9.236 -12.142 -15.785 1.00 88.25 296 ASP A CA 1
ATOM 2290 C C . ASP A 1 296 ? -9.438 -12.782 -14.389 1.00 88.25 296 ASP A C 1
ATOM 2292 O O . ASP A 1 296 ? -10.570 -13.036 -13.984 1.00 88.25 296 ASP A O 1
ATOM 2296 N N . GLY A 1 297 ? -8.361 -13.014 -13.628 1.00 84.31 297 GLY A N 1
ATOM 2297 C CA . GLY A 1 297 ? -8.429 -13.516 -12.245 1.00 84.31 297 GLY A CA 1
ATOM 2298 C C . GLY A 1 297 ? -7.614 -14.775 -11.971 1.00 84.31 297 GLY A C 1
ATOM 2299 O O . GLY A 1 297 ? -6.967 -15.334 -12.857 1.00 84.31 297 GLY A O 1
ATOM 2300 N N . ASP A 1 298 ? -7.638 -15.208 -10.714 1.00 84.00 298 ASP A N 1
ATOM 2301 C CA . ASP A 1 298 ? -6.925 -16.378 -10.187 1.00 84.00 298 ASP A CA 1
ATOM 2302 C C . ASP A 1 298 ? -7.493 -17.716 -10.690 1.00 84.00 298 ASP A C 1
ATOM 2304 O O . ASP A 1 298 ? -6.746 -18.677 -10.879 1.00 84.00 298 ASP A O 1
ATOM 2308 N N . GLU A 1 299 ? -8.787 -17.764 -11.001 1.00 88.75 299 GLU A N 1
ATOM 2309 C CA . GLU A 1 299 ? -9.445 -18.905 -11.656 1.00 88.75 299 GLU A CA 1
ATOM 2310 C C . GLU A 1 299 ? -9.406 -18.836 -13.193 1.00 88.75 299 GLU A C 1
ATOM 2312 O O . GLU A 1 299 ? -9.856 -19.749 -13.890 1.00 88.75 299 GLU A O 1
ATOM 2317 N N . GLY A 1 300 ? -8.842 -17.762 -13.744 1.00 90.75 300 GLY A N 1
ATOM 2318 C CA . GLY A 1 300 ? -8.779 -17.522 -15.177 1.00 90.75 300 GLY A CA 1
ATOM 2319 C C . GLY A 1 300 ? -7.816 -18.442 -15.941 1.00 90.75 300 GLY A C 1
ATOM 2320 O O . GLY A 1 300 ? -6.987 -19.145 -15.340 1.00 90.75 300 GLY A O 1
ATOM 2321 N N . PRO A 1 301 ? -7.879 -18.453 -17.289 1.00 94.88 301 PRO A N 1
ATOM 2322 C CA . PRO A 1 301 ? -6.996 -19.277 -18.105 1.00 94.88 301 PRO A CA 1
ATOM 2323 C C . PRO A 1 301 ? -5.534 -18.854 -17.930 1.00 94.88 301 PRO A C 1
ATOM 2325 O O . PRO A 1 301 ? -5.205 -17.665 -17.951 1.00 94.88 301 PRO A O 1
ATOM 2328 N N . VAL A 1 302 ? -4.647 -19.844 -17.790 1.00 96.62 302 VAL A N 1
ATOM 2329 C CA . VAL A 1 302 ? -3.195 -19.624 -17.741 1.00 96.62 302 VAL A CA 1
ATOM 2330 C C . VAL A 1 302 ? -2.726 -19.159 -19.115 1.00 96.62 302 VAL A C 1
ATOM 2332 O O . VAL A 1 302 ? -2.885 -19.873 -20.103 1.00 96.62 302 VAL A O 1
ATOM 2335 N N . VAL A 1 303 ? -2.128 -17.971 -19.165 1.00 96.00 303 VAL A N 1
ATOM 2336 C CA . VAL A 1 303 ? -1.538 -17.390 -20.382 1.00 96.00 303 VAL A CA 1
ATOM 2337 C C . VAL A 1 303 ? -0.014 -17.495 -20.391 1.00 96.00 303 VAL A C 1
ATOM 2339 O O . VAL A 1 303 ? 0.602 -17.470 -21.452 1.00 96.00 303 VAL A O 1
ATOM 2342 N N . HIS A 1 304 ? 0.602 -17.656 -19.218 1.00 96.00 304 HIS A N 1
ATOM 2343 C CA . HIS A 1 304 ? 2.025 -17.933 -19.081 1.00 96.00 304 HIS A CA 1
ATOM 2344 C C . HIS A 1 304 ? 2.291 -18.780 -17.835 1.00 96.00 304 HIS A C 1
ATOM 2346 O O . HIS A 1 304 ? 1.673 -18.579 -16.792 1.00 96.00 304 HIS A O 1
ATOM 2352 N N . CYS A 1 305 ? 3.235 -19.708 -17.940 1.00 96.44 305 CYS A N 1
ATOM 2353 C CA . CYS A 1 305 ? 3.797 -20.443 -16.815 1.00 96.44 305 CYS A CA 1
ATOM 2354 C C . CYS A 1 305 ? 5.260 -20.733 -17.145 1.00 96.44 305 CYS A C 1
ATOM 2356 O O . CYS A 1 305 ? 5.540 -21.341 -18.182 1.00 96.44 305 CYS A O 1
ATOM 2358 N N . GLY A 1 306 ? 6.182 -20.280 -16.302 1.00 95.62 306 GLY A N 1
ATOM 2359 C CA . GLY A 1 306 ? 7.604 -20.429 -16.575 1.00 95.62 306 GLY A CA 1
ATOM 2360 C C . GLY A 1 306 ? 8.490 -20.182 -15.358 1.00 95.62 306 GLY A C 1
ATOM 2361 O O . GLY A 1 306 ? 8.083 -19.475 -14.427 1.00 95.62 306 GLY A O 1
ATOM 2362 N N . PRO A 1 307 ? 9.699 -20.770 -15.347 1.00 95.38 307 PRO A N 1
ATOM 2363 C CA . PRO A 1 307 ? 10.679 -20.501 -14.307 1.00 95.38 307 PRO A CA 1
ATOM 2364 C C . PRO A 1 307 ? 11.142 -19.042 -14.373 1.00 95.38 307 PRO A C 1
ATOM 2366 O O . PRO A 1 307 ? 11.104 -18.406 -15.427 1.00 95.38 307 PRO A O 1
ATOM 2369 N N . MET A 1 308 ? 11.603 -18.530 -13.239 1.00 95.62 308 MET A N 1
ATOM 2370 C CA . MET A 1 308 ? 12.317 -17.262 -13.150 1.00 95.62 308 MET A CA 1
ATOM 2371 C C . MET A 1 308 ? 13.827 -17.523 -13.109 1.00 95.62 308 MET A C 1
ATOM 2373 O O . MET A 1 308 ? 14.287 -18.429 -12.407 1.00 95.62 308 MET A O 1
ATOM 2377 N N . ASP A 1 309 ? 14.593 -16.708 -13.826 1.00 92.81 309 ASP A N 1
ATOM 2378 C CA . ASP A 1 309 ? 16.052 -16.774 -13.882 1.00 92.81 309 ASP A CA 1
ATOM 2379 C C . ASP A 1 309 ? 16.677 -16.129 -12.636 1.00 92.81 309 ASP A C 1
ATOM 2381 O O . ASP A 1 309 ? 16.122 -15.184 -12.076 1.00 92.81 309 ASP A O 1
ATOM 2385 N N . THR A 1 310 ? 17.840 -16.616 -12.196 1.00 87.50 310 THR A N 1
ATOM 2386 C CA . THR A 1 310 ? 18.612 -16.024 -11.090 1.00 87.50 310 THR A CA 1
ATOM 2387 C C . THR A 1 310 ? 20.110 -16.071 -11.381 1.00 87.50 310 THR A C 1
ATOM 2389 O O . THR A 1 310 ? 20.619 -17.101 -11.823 1.00 87.50 310 THR A O 1
ATOM 2392 N N . ASP A 1 311 ? 20.809 -14.963 -11.116 1.00 72.44 311 ASP A N 1
ATOM 2393 C CA . ASP A 1 311 ? 22.259 -14.844 -11.339 1.00 72.44 311 ASP A CA 1
ATOM 2394 C C . ASP A 1 311 ? 23.077 -15.190 -10.083 1.00 72.44 311 ASP A C 1
ATOM 2396 O O . ASP A 1 311 ? 24.173 -15.742 -10.180 1.00 72.44 311 ASP A O 1
ATOM 2400 N N . ASP A 1 312 ? 22.558 -14.864 -8.896 1.00 71.75 312 ASP A N 1
ATOM 2401 C CA . ASP A 1 312 ? 23.277 -14.952 -7.617 1.00 71.75 312 ASP A CA 1
ATOM 2402 C C . ASP A 1 312 ? 22.542 -15.767 -6.538 1.00 71.75 312 ASP A C 1
ATOM 2404 O O . ASP A 1 312 ? 23.011 -15.860 -5.403 1.00 71.75 312 ASP A O 1
ATOM 2408 N N . GLY A 1 313 ? 21.393 -16.362 -6.880 1.00 69.88 313 GLY A N 1
ATOM 2409 C CA . GLY A 1 313 ? 20.556 -17.130 -5.958 1.00 69.88 313 GLY A CA 1
ATOM 2410 C C . GLY A 1 313 ? 19.834 -16.282 -4.909 1.00 69.88 313 GLY A C 1
ATOM 2411 O O . GLY A 1 313 ? 19.258 -16.834 -3.984 1.00 69.88 313 GLY A O 1
ATOM 2412 N N . SER A 1 314 ? 19.864 -14.952 -5.002 1.00 77.00 314 SER A N 1
ATOM 2413 C CA . SER A 1 314 ? 19.198 -14.062 -4.039 1.00 77.00 314 SER A CA 1
ATOM 2414 C C . SER A 1 314 ? 18.031 -13.290 -4.649 1.00 77.00 314 SER A C 1
ATOM 2416 O O . SER A 1 314 ? 17.077 -12.939 -3.947 1.00 77.00 314 SER A O 1
ATOM 2418 N N . ARG A 1 315 ? 18.081 -13.073 -5.966 1.00 89.69 315 ARG A N 1
ATOM 2419 C CA . ARG A 1 315 ? 17.041 -12.398 -6.733 1.00 89.69 315 ARG A CA 1
ATOM 2420 C C . ARG A 1 315 ? 16.695 -13.188 -7.985 1.00 89.69 315 ARG A C 1
ATOM 2422 O O . ARG A 1 315 ? 17.579 -13.633 -8.716 1.00 89.69 315 ARG A O 1
ATOM 2429 N N . TRP A 1 316 ? 15.399 -13.307 -8.238 1.00 94.25 316 TRP A N 1
ATOM 2430 C CA . TRP A 1 316 ? 14.846 -13.940 -9.425 1.00 94.25 316 TRP A CA 1
ATOM 2431 C C . TRP A 1 316 ? 14.181 -12.901 -10.314 1.00 94.25 316 TRP A C 1
ATOM 2433 O O . TRP A 1 316 ? 13.553 -11.959 -9.823 1.00 94.25 316 TRP A O 1
ATOM 2443 N N . ALA A 1 317 ? 14.286 -13.085 -11.622 1.00 95.94 317 ALA A N 1
ATOM 2444 C CA . ALA A 1 317 ? 13.647 -12.240 -12.613 1.00 95.94 317 ALA A CA 1
ATOM 2445 C C . ALA A 1 317 ? 13.024 -13.084 -13.725 1.00 95.94 317 ALA A C 1
ATOM 2447 O O . ALA A 1 317 ? 13.541 -14.129 -14.101 1.00 95.94 317 ALA A O 1
ATOM 2448 N N . ALA A 1 318 ? 11.909 -12.614 -14.263 1.00 96.50 318 ALA A N 1
ATOM 2449 C CA . ALA A 1 318 ? 11.312 -13.161 -15.467 1.00 96.50 318 ALA A CA 1
ATOM 2450 C C . ALA A 1 318 ? 10.842 -12.019 -16.358 1.00 96.50 318 ALA A C 1
ATOM 2452 O O . ALA A 1 318 ? 10.325 -11.007 -15.881 1.00 96.50 318 ALA A O 1
ATOM 2453 N N . ARG A 1 319 ? 11.004 -12.213 -17.666 1.00 96.50 319 ARG A N 1
ATOM 2454 C CA . ARG A 1 319 ? 10.453 -11.331 -18.687 1.00 96.50 319 ARG A CA 1
ATOM 2455 C C . ARG A 1 319 ? 9.342 -12.073 -19.412 1.00 96.50 319 ARG A C 1
ATOM 2457 O O . ARG A 1 319 ? 9.607 -12.903 -20.280 1.00 96.50 319 ARG A O 1
ATOM 2464 N N . LEU A 1 320 ? 8.106 -11.804 -19.011 1.00 95.44 320 LEU A N 1
ATOM 2465 C CA . LEU A 1 320 ? 6.928 -12.466 -19.563 1.00 95.44 320 LEU A CA 1
ATOM 2466 C C . LEU A 1 320 ? 6.664 -11.959 -20.989 1.00 95.44 320 LEU A C 1
ATOM 2468 O O . LEU A 1 320 ? 7.012 -10.814 -21.310 1.00 95.44 320 LEU A O 1
ATOM 2472 N N . PRO A 1 321 ? 6.054 -12.785 -21.857 1.00 94.25 321 PRO A N 1
ATOM 2473 C CA . PRO A 1 321 ? 5.732 -12.373 -23.215 1.00 94.25 321 PRO A CA 1
ATOM 2474 C C . PRO A 1 321 ? 4.772 -11.171 -23.235 1.00 94.25 321 PRO A C 1
ATOM 2476 O O . PRO A 1 321 ? 4.049 -10.942 -22.263 1.00 94.25 321 PRO A O 1
ATOM 2479 N N . PRO A 1 322 ? 4.735 -10.431 -24.357 1.00 95.56 322 PRO A N 1
ATOM 2480 C CA . PRO A 1 322 ? 3.730 -9.409 -24.610 1.00 95.56 322 PRO A CA 1
ATOM 2481 C C . PRO A 1 322 ? 2.301 -9.863 -24.305 1.00 95.56 322 PRO A C 1
ATOM 2483 O O . PRO A 1 322 ? 1.896 -10.949 -24.724 1.00 95.56 322 PRO A O 1
ATOM 2486 N N . LEU A 1 323 ? 1.541 -9.015 -23.611 1.00 94.75 323 LEU A N 1
ATOM 2487 C CA . LEU A 1 323 ? 0.154 -9.285 -23.225 1.00 94.75 323 LEU A CA 1
ATOM 2488 C C . LEU A 1 323 ? -0.823 -8.456 -24.058 1.00 94.75 323 LEU A C 1
ATOM 2490 O O . LEU A 1 323 ? -0.556 -7.293 -24.350 1.00 94.75 323 LEU A O 1
ATOM 2494 N N . ASP A 1 324 ? -1.965 -9.036 -24.412 1.00 94.69 324 ASP A N 1
ATOM 2495 C CA . ASP A 1 324 ? -3.085 -8.269 -24.963 1.00 94.69 324 ASP A CA 1
ATOM 2496 C C . ASP A 1 324 ? -3.679 -7.327 -23.908 1.00 94.69 324 ASP A C 1
ATOM 2498 O O . ASP A 1 324 ? -3.428 -7.469 -22.715 1.00 94.69 324 ASP A O 1
ATOM 2502 N N . GLU A 1 325 ? -4.505 -6.371 -24.333 1.00 93.81 325 GLU A N 1
ATOM 2503 C CA . GLU A 1 325 ? -5.238 -5.519 -23.396 1.00 93.81 325 GLU A CA 1
ATOM 2504 C C . GLU A 1 325 ? -6.137 -6.355 -22.465 1.00 93.81 325 GLU A C 1
ATOM 2506 O O . GLU A 1 325 ? -6.891 -7.234 -22.909 1.00 93.81 325 GLU A O 1
ATOM 2511 N N . GLY A 1 326 ? -6.060 -6.076 -21.162 1.00 92.88 326 GLY A N 1
ATOM 2512 C CA . GLY A 1 326 ? -6.836 -6.789 -20.154 1.00 92.88 326 GLY A CA 1
ATOM 2513 C C . GLY A 1 326 ? -6.198 -6.812 -18.771 1.00 92.88 326 GLY A C 1
ATOM 2514 O O . GLY A 1 326 ? -5.110 -6.282 -18.540 1.00 92.88 326 GLY A O 1
ATOM 2515 N N . GLY A 1 327 ? -6.914 -7.430 -17.836 1.00 94.25 327 GLY A N 1
ATOM 2516 C CA . GLY A 1 327 ? -6.454 -7.655 -16.473 1.00 94.25 327 GLY A CA 1
ATOM 2517 C C . GLY A 1 327 ? -5.848 -9.041 -16.293 1.00 94.25 327 GLY A C 1
ATOM 2518 O O . GLY A 1 327 ? -6.319 -10.019 -16.878 1.00 94.25 327 GLY A O 1
ATOM 2519 N N . TYR A 1 328 ? -4.808 -9.124 -15.469 1.00 95.81 328 TYR A N 1
ATOM 2520 C CA . TYR A 1 328 ? -4.056 -10.349 -15.255 1.00 95.81 328 TYR A CA 1
ATOM 2521 C C . TYR A 1 328 ? -3.743 -10.567 -13.777 1.00 95.81 328 TYR A C 1
ATOM 2523 O O . TYR A 1 328 ? -3.380 -9.639 -13.053 1.00 95.81 328 TYR A O 1
ATOM 2531 N N . TRP A 1 329 ? -3.842 -11.826 -13.360 1.00 96.50 329 TRP A N 1
ATOM 2532 C CA . TRP A 1 329 ? -3.434 -12.306 -12.049 1.00 96.50 329 TRP A CA 1
ATOM 2533 C C . TRP A 1 329 ? -2.082 -13.000 -12.160 1.00 96.50 329 TRP A C 1
ATOM 2535 O O . TRP A 1 329 ? -1.950 -14.018 -12.846 1.00 96.50 329 TRP A O 1
ATOM 2545 N N . LEU A 1 330 ? -1.072 -12.434 -11.510 1.00 97.44 330 LEU A N 1
ATOM 2546 C CA . LEU A 1 330 ? 0.271 -12.992 -11.438 1.00 97.44 330 LEU A CA 1
ATOM 2547 C C . LEU A 1 330 ? 0.444 -13.698 -10.100 1.00 97.44 330 LEU A C 1
ATOM 2549 O O . LEU A 1 330 ? 0.224 -13.083 -9.064 1.00 97.44 330 LEU A O 1
ATOM 2553 N N . THR A 1 331 ? 0.928 -14.934 -10.120 1.00 97.44 331 THR A N 1
ATOM 2554 C CA . THR A 1 331 ? 1.362 -15.669 -8.931 1.00 97.44 331 THR A CA 1
ATOM 2555 C C . THR A 1 331 ? 2.824 -16.060 -9.084 1.00 97.44 331 THR A C 1
ATOM 2557 O O . THR A 1 331 ? 3.220 -16.612 -10.111 1.00 97.44 331 THR A O 1
ATOM 2560 N N . VAL A 1 332 ? 3.626 -15.801 -8.055 1.00 97.25 332 VAL A N 1
ATOM 2561 C CA . VAL A 1 332 ? 4.995 -16.306 -7.931 1.00 97.25 332 VAL A CA 1
ATOM 2562 C C . VAL A 1 332 ? 5.041 -17.289 -6.774 1.00 97.25 332 VAL A C 1
ATOM 2564 O O . VAL A 1 332 ? 4.599 -16.978 -5.668 1.00 97.25 332 VAL A O 1
ATOM 2567 N N . ALA A 1 333 ? 5.569 -18.476 -7.041 1.00 95.81 333 ALA A N 1
ATOM 2568 C CA . ALA A 1 333 ? 5.659 -19.561 -6.078 1.00 95.81 333 ALA A CA 1
ATOM 2569 C C . ALA A 1 333 ? 7.044 -20.197 -6.115 1.00 95.81 333 ALA A C 1
ATOM 2571 O O . ALA A 1 333 ? 7.690 -20.258 -7.166 1.00 95.81 333 ALA A O 1
ATOM 2572 N N . GLU A 1 334 ? 7.480 -20.701 -4.967 1.00 93.00 334 GLU A N 1
ATOM 2573 C CA . GLU A 1 334 ? 8.645 -21.566 -4.904 1.00 93.00 334 GLU A CA 1
ATOM 2574 C C . GLU A 1 334 ? 8.314 -22.945 -5.488 1.00 93.00 334 GLU A C 1
ATOM 2576 O O . GLU A 1 334 ? 7.263 -23.519 -5.221 1.00 93.00 334 GLU A O 1
ATOM 2581 N N . THR A 1 335 ? 9.228 -23.479 -6.288 1.00 85.88 335 THR A N 1
ATOM 2582 C CA . THR A 1 335 ? 9.186 -24.850 -6.797 1.00 85.88 335 THR A CA 1
ATOM 2583 C C . THR A 1 335 ? 10.384 -25.604 -6.245 1.00 85.88 335 THR A C 1
ATOM 2585 O O . THR A 1 335 ? 11.518 -25.208 -6.504 1.00 85.88 335 THR A O 1
ATOM 2588 N N . GLY A 1 336 ? 10.153 -26.685 -5.499 1.00 75.88 336 GLY A N 1
ATOM 2589 C CA . GLY A 1 336 ? 11.222 -27.486 -4.901 1.00 75.88 336 GLY A CA 1
ATOM 2590 C C . GLY A 1 336 ? 11.193 -27.448 -3.379 1.00 75.88 336 GLY A C 1
ATOM 2591 O O . GLY A 1 336 ? 10.568 -28.314 -2.778 1.00 75.88 336 GLY A O 1
ATOM 2592 N N . ALA A 1 337 ? 11.891 -26.490 -2.754 1.00 74.81 337 ALA A N 1
ATOM 2593 C CA . ALA A 1 337 ? 12.033 -26.485 -1.295 1.00 74.81 337 ALA A CA 1
ATOM 2594 C C . ALA A 1 337 ? 10.763 -26.011 -0.556 1.00 74.81 337 ALA A C 1
ATOM 2596 O O . ALA A 1 337 ? 10.612 -26.336 0.621 1.00 74.81 337 ALA A O 1
ATOM 2597 N N . GLU A 1 338 ? 9.854 -25.309 -1.254 1.00 79.81 338 GLU A N 1
ATOM 2598 C CA . GLU A 1 338 ? 8.521 -24.878 -0.779 1.00 79.81 338 GLU A CA 1
ATOM 2599 C C . GLU A 1 338 ? 8.559 -24.223 0.616 1.00 79.81 338 GLU A C 1
ATOM 2601 O O . GLU A 1 338 ? 7.697 -24.434 1.468 1.00 79.81 338 GLU A O 1
ATOM 2606 N N . THR A 1 339 ? 9.597 -23.426 0.869 1.00 84.25 339 THR A N 1
ATOM 2607 C CA . THR A 1 339 ? 9.822 -22.768 2.155 1.00 84.25 339 THR A CA 1
ATOM 2608 C C . THR A 1 339 ? 8.981 -21.516 2.309 1.00 84.25 339 THR A C 1
ATOM 2610 O O . THR A 1 339 ? 8.468 -21.268 3.398 1.00 84.25 339 THR A O 1
ATOM 2613 N N . ALA A 1 340 ? 8.831 -20.729 1.243 1.00 89.31 340 ALA A N 1
ATOM 2614 C CA . ALA A 1 340 ? 8.068 -19.491 1.262 1.00 89.31 340 ALA A CA 1
ATOM 2615 C C . ALA A 1 340 ? 6.678 -19.688 0.628 1.00 89.31 340 ALA A C 1
ATOM 2617 O O . ALA A 1 340 ? 6.580 -20.277 -0.453 1.00 89.31 340 ALA A O 1
ATOM 2618 N N . PRO A 1 341 ? 5.598 -19.176 1.252 1.00 91.56 341 PRO A N 1
ATOM 2619 C CA . PRO A 1 341 ? 4.270 -19.243 0.657 1.00 91.56 341 PRO A CA 1
ATOM 2620 C C . PRO A 1 341 ? 4.226 -18.457 -0.665 1.00 91.56 341 PRO A C 1
ATOM 2622 O O . PRO A 1 341 ? 4.949 -17.461 -0.813 1.00 91.56 341 PRO A O 1
ATOM 2625 N N . PRO A 1 342 ? 3.381 -18.878 -1.625 1.00 94.50 342 PRO A N 1
ATOM 2626 C CA . PRO A 1 342 ? 3.211 -18.157 -2.877 1.00 94.50 342 PRO A CA 1
ATOM 2627 C C . PRO A 1 342 ? 2.651 -16.759 -2.619 1.00 94.50 342 PRO A C 1
ATOM 2629 O O . PRO A 1 342 ? 1.904 -16.541 -1.667 1.00 94.50 342 PRO A O 1
ATOM 2632 N N . VAL A 1 343 ? 2.973 -15.823 -3.506 1.00 95.56 343 VAL A N 1
ATOM 2633 C CA . VAL A 1 343 ? 2.434 -14.463 -3.466 1.00 95.56 343 VAL A CA 1
ATOM 2634 C C . VAL A 1 343 ? 1.862 -14.082 -4.817 1.00 95.56 343 VAL A C 1
ATOM 2636 O O . VAL A 1 343 ? 2.384 -14.490 -5.857 1.00 95.56 343 VAL A O 1
ATOM 2639 N N . SER A 1 344 ? 0.786 -13.301 -4.803 1.00 95.88 344 SER A N 1
ATOM 2640 C CA . SER A 1 344 ? 0.119 -12.863 -6.025 1.00 95.88 344 SER A CA 1
ATOM 2641 C C . SER A 1 344 ? -0.021 -11.347 -6.102 1.00 95.88 344 SER A C 1
ATOM 2643 O O . SER A 1 344 ? 0.086 -10.657 -5.089 1.00 95.88 344 SER A O 1
ATOM 2645 N N . ASP A 1 345 ? -0.251 -10.830 -7.308 1.00 96.00 345 ASP A N 1
ATOM 2646 C CA . ASP A 1 345 ? -0.690 -9.454 -7.545 1.00 96.00 345 ASP A CA 1
ATOM 2647 C C . ASP A 1 345 ? -1.557 -9.342 -8.802 1.00 96.00 345 ASP A C 1
ATOM 2649 O O . ASP A 1 345 ? -1.520 -10.201 -9.688 1.00 96.00 345 ASP A O 1
ATOM 2653 N N . TRP A 1 346 ? -2.300 -8.241 -8.886 1.00 92.62 346 TRP A N 1
ATOM 2654 C CA . TRP A 1 346 ? -3.029 -7.852 -10.088 1.00 92.62 346 TRP A CA 1
ATOM 2655 C C . TRP A 1 346 ? -2.206 -6.869 -10.923 1.00 92.62 346 TRP A C 1
ATOM 2657 O O . TRP A 1 346 ? -1.675 -5.891 -10.395 1.00 92.62 346 TRP A O 1
ATOM 2667 N N . LEU A 1 347 ? -2.164 -7.080 -12.237 1.00 93.00 347 LEU A N 1
ATOM 2668 C CA . LEU A 1 347 ? -1.620 -6.120 -13.199 1.00 93.00 347 LEU A CA 1
ATOM 2669 C C . LEU A 1 347 ? -2.584 -5.919 -14.368 1.00 93.00 347 LEU A C 1
ATOM 2671 O O . LEU A 1 347 ? -3.405 -6.783 -14.676 1.00 93.00 347 LEU A O 1
ATOM 2675 N N . VAL A 1 348 ? -2.485 -4.773 -15.037 1.00 92.12 348 VAL A N 1
ATOM 2676 C CA . VAL A 1 348 ? -3.270 -4.471 -16.240 1.00 92.12 348 VAL A CA 1
ATOM 2677 C C . VAL A 1 348 ? -2.358 -4.186 -17.430 1.00 92.12 348 VAL A C 1
ATOM 2679 O O . VAL A 1 348 ? -1.381 -3.451 -17.315 1.00 92.12 348 VAL A O 1
ATOM 2682 N N . ALA A 1 349 ? -2.682 -4.748 -18.588 1.00 92.38 349 ALA A N 1
ATOM 2683 C CA . ALA A 1 349 ? -2.110 -4.335 -19.861 1.00 92.38 349 ALA A CA 1
ATOM 2684 C C . ALA A 1 349 ? -3.087 -3.370 -20.542 1.00 92.38 349 ALA A C 1
ATOM 2686 O O . ALA A 1 349 ? -4.265 -3.696 -20.698 1.00 92.38 349 ALA A O 1
ATOM 2687 N N . LEU A 1 350 ? -2.623 -2.174 -20.910 1.00 88.94 350 LEU A N 1
ATOM 2688 C CA . LEU A 1 350 ? -3.470 -1.104 -21.453 1.00 88.94 350 LEU A CA 1
ATOM 2689 C C . LEU A 1 350 ? -3.071 -0.764 -22.890 1.00 88.94 350 LEU A C 1
ATOM 2691 O O . LEU A 1 350 ? -1.893 -0.548 -23.179 1.00 88.94 350 LEU A O 1
ATOM 2695 N N . GLY A 1 351 ? -4.057 -0.673 -23.783 1.00 83.00 351 GLY A N 1
ATOM 2696 C CA . GLY A 1 351 ? -3.862 -0.178 -25.143 1.00 83.00 351 GLY A CA 1
ATOM 2697 C C . GLY A 1 351 ? -3.626 1.336 -25.173 1.00 83.00 351 GLY A C 1
ATOM 2698 O O . GLY A 1 351 ? -4.216 2.092 -24.401 1.00 83.00 351 GLY A O 1
ATOM 2699 N N . GLY A 1 352 ? -2.758 1.807 -26.073 1.00 68.56 352 GLY A N 1
ATOM 2700 C CA . GLY A 1 352 ? -2.585 3.241 -26.315 1.00 68.56 352 GLY A CA 1
ATOM 2701 C C . GLY A 1 352 ? -3.792 3.849 -27.039 1.00 68.56 352 GLY A C 1
ATOM 2702 O O . GLY A 1 352 ? -4.379 3.220 -27.917 1.00 68.56 352 GLY A O 1
ATOM 2703 N N . ALA A 1 353 ? -4.113 5.115 -26.757 1.00 52.44 353 ALA A N 1
ATOM 2704 C CA . ALA A 1 353 ? -5.207 5.867 -27.395 1.00 52.44 353 ALA A CA 1
ATOM 2705 C C . ALA A 1 353 ? -4.999 6.178 -28.905 1.00 52.44 353 ALA A C 1
ATOM 2707 O O . ALA A 1 353 ? -5.638 7.073 -29.451 1.00 52.44 353 ALA A O 1
ATOM 2708 N N . GLY A 1 354 ? -4.094 5.472 -29.592 1.00 45.47 354 GLY A N 1
ATOM 2709 C CA . GLY A 1 354 ? -3.660 5.760 -30.964 1.00 45.47 354 GLY A CA 1
ATOM 2710 C C . GLY A 1 354 ? -4.228 4.850 -32.060 1.00 45.47 354 GLY A C 1
ATOM 2711 O O . GLY A 1 354 ? -3.824 4.993 -33.209 1.00 45.47 354 GLY A O 1
ATOM 2712 N N . ALA A 1 355 ? -5.133 3.916 -31.750 1.00 34.75 355 ALA A N 1
ATOM 2713 C CA . ALA A 1 355 ? -5.595 2.902 -32.713 1.00 34.75 355 ALA A CA 1
ATOM 2714 C C . ALA A 1 355 ? -7.074 3.019 -33.139 1.00 34.75 355 ALA A C 1
ATOM 2716 O O . ALA A 1 355 ? -7.607 2.098 -33.751 1.00 34.75 355 ALA A O 1
ATOM 2717 N N . THR A 1 356 ? -7.753 4.139 -32.870 1.00 36.06 356 THR A N 1
ATOM 2718 C CA . THR A 1 356 ? -9.164 4.349 -33.268 1.00 36.06 356 THR A CA 1
ATOM 2719 C C . THR A 1 356 ? -9.367 5.414 -34.350 1.00 36.06 356 THR A C 1
ATOM 2721 O O . THR A 1 356 ? -10.450 5.985 -34.442 1.00 36.06 356 THR A O 1
ATOM 2724 N N . GLU A 1 357 ? -8.369 5.672 -35.204 1.00 35.25 357 GLU A N 1
ATOM 2725 C CA . GLU 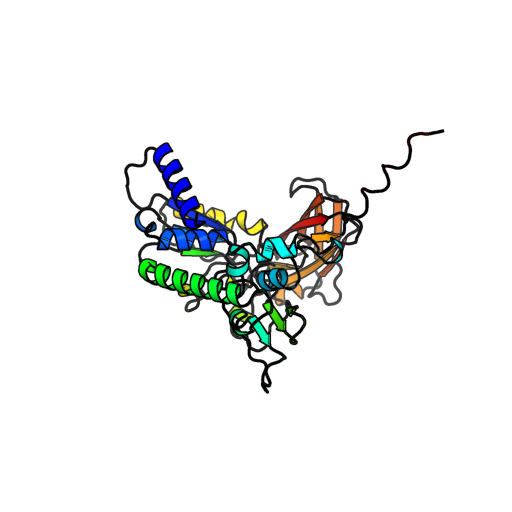A 1 357 ? -8.514 6.612 -36.335 1.00 35.25 357 GLU A CA 1
ATOM 2726 C C . GLU A 1 357 ? -8.423 5.981 -37.738 1.00 35.25 357 GLU A C 1
ATOM 2728 O O . GLU A 1 357 ? -8.717 6.656 -38.721 1.00 35.25 357 GLU A O 1
ATOM 2733 N N . SER A 1 358 ? -8.131 4.679 -37.887 1.00 32.72 358 SER A N 1
ATOM 2734 C CA . SER A 1 358 ? -8.042 4.057 -39.227 1.00 32.72 358 SER A CA 1
ATOM 2735 C C . SER A 1 358 ? -9.348 3.451 -39.763 1.00 32.72 358 SER A C 1
ATOM 2737 O O . SER A 1 358 ? -9.370 2.927 -40.874 1.00 32.72 358 SER A O 1
ATOM 2739 N N . MET A 1 359 ? -10.468 3.574 -39.040 1.00 32.56 359 MET A N 1
ATOM 2740 C CA . MET A 1 359 ? -11.774 3.055 -39.476 1.00 32.56 359 MET A CA 1
ATOM 2741 C C . MET A 1 359 ? -12.798 4.169 -39.743 1.00 32.56 359 MET A C 1
ATOM 2743 O O . MET A 1 359 ? -13.966 4.062 -39.381 1.00 32.56 359 MET A O 1
ATOM 2747 N N . ARG A 1 360 ? -12.363 5.269 -40.379 1.00 35.38 360 ARG A N 1
ATOM 2748 C CA . ARG A 1 360 ? -13.247 6.297 -40.969 1.00 35.38 360 ARG A CA 1
ATOM 2749 C C . ARG A 1 360 ? -12.714 6.881 -42.284 1.00 35.38 360 ARG A C 1
ATOM 2751 O O . ARG A 1 360 ? -12.851 8.071 -42.520 1.00 35.38 360 ARG A O 1
ATOM 2758 N N . THR A 1 361 ? -12.146 6.077 -43.178 1.00 37.62 361 THR A N 1
ATOM 2759 C CA . THR A 1 361 ? -11.882 6.521 -44.565 1.00 37.62 361 THR A CA 1
ATOM 2760 C C . THR A 1 361 ? -12.029 5.385 -45.576 1.00 37.62 361 THR A C 1
ATOM 2762 O O . THR A 1 361 ? -11.165 5.154 -46.409 1.00 37.62 361 THR A O 1
ATOM 2765 N N . THR A 1 362 ? -13.159 4.678 -45.563 1.00 43.72 362 THR A N 1
ATOM 2766 C CA . THR A 1 362 ? -13.645 3.991 -46.773 1.00 43.72 362 THR A CA 1
ATOM 2767 C C . THR A 1 362 ? -15.162 4.133 -46.860 1.00 43.72 362 THR A C 1
ATOM 2769 O O . THR A 1 362 ? -15.913 3.432 -46.191 1.00 43.72 362 THR A O 1
ATOM 2772 N N . GLY A 1 363 ? -15.625 5.094 -47.664 1.00 30.00 363 GLY A N 1
ATOM 2773 C CA . GLY A 1 363 ? -17.051 5.265 -47.934 1.00 30.00 363 GLY A CA 1
ATOM 2774 C C . GLY A 1 363 ? -17.416 6.565 -48.647 1.00 30.00 363 GLY A C 1
ATOM 2775 O O . GLY A 1 363 ? -17.807 7.507 -47.974 1.00 30.00 363 GLY A O 1
ATOM 2776 N N . SER A 1 364 ? -17.385 6.527 -49.991 1.00 31.86 364 SER A N 1
ATOM 2777 C CA . SER A 1 364 ? -18.199 7.333 -50.935 1.00 31.86 364 SER A CA 1
ATOM 2778 C C . SER A 1 364 ? -17.901 8.844 -50.981 1.00 31.86 364 SER A C 1
ATOM 2780 O O . SER A 1 364 ? -17.956 9.521 -49.967 1.00 31.86 364 SER A O 1
ATOM 2782 N N . THR A 1 365 ? -17.541 9.486 -52.092 1.00 32.50 365 THR A N 1
ATOM 2783 C CA . THR A 1 365 ? -18.093 9.540 -53.469 1.00 32.50 365 THR A CA 1
ATOM 2784 C C . THR A 1 365 ? -16.980 10.095 -54.373 1.00 32.50 365 THR A C 1
ATOM 2786 O O . THR A 1 365 ? -16.250 10.977 -53.926 1.00 32.50 365 THR A O 1
ATOM 2789 N N . THR A 1 366 ? -16.751 9.639 -55.600 1.00 34.75 366 THR A N 1
ATOM 2790 C CA . THR A 1 366 ? -17.652 9.623 -56.774 1.00 34.75 366 THR A CA 1
ATOM 2791 C C . THR A 1 366 ? -17.405 8.441 -57.691 1.00 34.75 366 THR A C 1
ATOM 2793 O O . THR A 1 366 ? -16.215 8.083 -57.838 1.00 34.75 366 THR A O 1
#

InterPro domains:
  IPR012908 GPI inositol-deacylase PGAP1-like alpha/beta domain [PF07819] (23-71)
  IPR029058 Alpha/Beta hydrolase fold [G3DSA:3.40.50.1820] (1-241)
  IPR029058 Alpha/Beta hydrolase fold [SSF53474] (11-118)

Organism: NCBI:txid663602